Protein AF-0000000077517189 (afdb_homodimer)

Foldseek 3Di:
DDPPPCVVPCPVVPPDPPPPVPPPVPPPQVQFPDDLEPPVVQVVLLVLLVVLVVVDDDQVSSQVSSQVVCCVPVNAGKGKDKAQDDDDDDDAPPNNHAWTWGDDPNMIMIMGHHD/DDPDPPPVPDPPPVPPPDCPDDPPPDDPQVQFPDDLEPPVVQVVLLVLLVVLVVVDDDQVSSQVSSQVVCCVPVNAGKGKDKAQDDDDDDDAPPNSHAWTWGDDPNMIMIMGHHD

Structure (mmCIF, N/CA/C/O backbone):
data_AF-0000000077517189-model_v1
#
loop_
_entity.id
_entity.type
_entity.pdbx_description
1 polymer 'Dynein light chain'
#
loop_
_atom_site.group_PDB
_atom_site.id
_atom_site.type_symbol
_atom_site.label_atom_id
_atom_site.label_alt_id
_atom_site.label_comp_id
_atom_site.label_asym_id
_atom_site.label_entity_id
_atom_site.label_seq_id
_atom_site.pdbx_PDB_ins_code
_atom_site.Cartn_x
_atom_site.Cartn_y
_atom_site.Cartn_z
_atom_site.occupancy
_atom_site.B_iso_or_equiv
_atom_site.auth_seq_id
_atom_site.auth_comp_id
_atom_site.auth_asym_id
_atom_site.auth_atom_id
_atom_site.pdbx_PDB_model_num
ATOM 1 N N . MET A 1 1 ? 30.172 -72.188 26.812 1 24.2 1 MET A N 1
ATOM 2 C CA . MET A 1 1 ? 30.688 -71.812 25.484 1 24.2 1 MET A CA 1
ATOM 3 C C . MET A 1 1 ? 30.594 -70.312 25.219 1 24.2 1 MET A C 1
ATOM 5 O O . MET A 1 1 ? 29.516 -69.812 24.938 1 24.2 1 MET A O 1
ATOM 9 N N . SER A 1 2 ? 31.281 -69.562 26.047 1 24.31 2 SER A N 1
ATOM 10 C CA . SER A 1 2 ? 31.344 -68.25 26.703 1 24.31 2 SER A CA 1
ATOM 11 C C . SER A 1 2 ? 31.781 -67.188 25.734 1 24.31 2 SER A C 1
ATOM 13 O O . SER A 1 2 ? 32.812 -67.312 25.094 1 24.31 2 SER A O 1
ATOM 15 N N . GLU A 1 3 ? 30.766 -66.562 25.156 1 26.27 3 GLU A N 1
ATOM 16 C CA . GLU A 1 3 ? 30.547 -65.625 24.047 1 26.27 3 GLU A CA 1
ATOM 17 C C . GLU A 1 3 ? 31.406 -64.375 24.203 1 26.27 3 GLU A C 1
ATOM 19 O O . GLU A 1 3 ? 31.375 -63.719 25.25 1 26.27 3 GLU A O 1
ATOM 24 N N . HIS A 1 4 ? 32.719 -64.562 23.75 1 25.8 4 HIS A N 1
ATOM 25 C CA . HIS A 1 4 ? 33.812 -63.625 23.5 1 25.8 4 HIS A CA 1
ATOM 26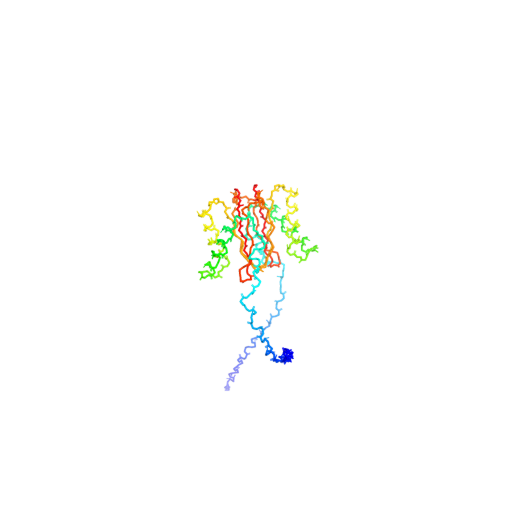 C C . HIS A 1 4 ? 33.281 -62.281 23.062 1 25.8 4 HIS A C 1
ATOM 28 O O . HIS A 1 4 ? 32.438 -62.188 22.172 1 25.8 4 HIS A O 1
ATOM 34 N N . PHE A 1 5 ? 33.188 -61.406 24.094 1 24.42 5 PHE A N 1
ATOM 35 C CA . PHE A 1 5 ? 32.719 -60.031 24.219 1 24.42 5 PHE A CA 1
ATOM 36 C C . PHE A 1 5 ? 33.5 -59.094 23.312 1 24.42 5 PHE A C 1
ATOM 38 O O . PHE A 1 5 ? 34.656 -58.781 23.594 1 24.42 5 PHE A O 1
ATOM 45 N N . ARG A 1 6 ? 33.688 -59.594 22.031 1 22.08 6 ARG A N 1
ATOM 46 C CA . ARG A 1 6 ? 34.469 -58.906 21.016 1 22.08 6 ARG A CA 1
ATOM 47 C C . ARG A 1 6 ? 34.188 -57.406 21.078 1 22.08 6 ARG A C 1
ATOM 49 O O . ARG A 1 6 ? 33.062 -56.969 20.781 1 22.08 6 ARG A O 1
ATOM 56 N N . GLN A 1 7 ? 34.688 -56.781 22.203 1 22.16 7 GLN A N 1
ATOM 57 C CA . GLN A 1 7 ? 34.469 -55.344 22.422 1 22.16 7 GLN A CA 1
ATOM 58 C C . GLN A 1 7 ? 35.062 -54.531 21.281 1 22.16 7 GLN A C 1
ATOM 60 O O . GLN A 1 7 ? 36.25 -54.219 21.281 1 22.16 7 GLN A O 1
ATOM 65 N N . GLU A 1 8 ? 35.031 -55.188 20.078 1 21.98 8 GLU A N 1
ATOM 66 C CA . GLU A 1 8 ? 35.719 -54.438 19.031 1 21.98 8 GLU A CA 1
ATOM 67 C C . GLU A 1 8 ? 35.344 -52.969 19.078 1 21.98 8 GLU A C 1
ATOM 69 O O . GLU A 1 8 ? 34.156 -52.594 19.062 1 21.98 8 GLU A O 1
ATOM 74 N N . ALA A 1 9 ? 36.219 -52.188 19.828 1 23.81 9 ALA A N 1
ATOM 75 C CA . ALA A 1 9 ? 36.312 -50.75 20.016 1 23.81 9 ALA A CA 1
ATOM 76 C C . ALA A 1 9 ? 36.219 -50.031 18.672 1 23.81 9 ALA A C 1
ATOM 78 O O . ALA A 1 9 ? 37.156 -50.125 17.844 1 23.81 9 ALA A O 1
ATOM 79 N N . CYS A 1 10 ? 35.156 -50.188 17.953 1 21.58 10 CYS A N 1
ATOM 80 C CA . CYS A 1 10 ? 34.938 -49.688 16.594 1 21.58 10 CYS A CA 1
ATOM 81 C C . CYS A 1 10 ? 35.375 -48.25 16.484 1 21.58 10 CYS A C 1
ATOM 83 O O . CYS A 1 10 ? 34.719 -47.344 17 1 21.58 10 CYS A O 1
ATOM 85 N N . LEU A 1 11 ? 36.656 -47.969 16.891 1 24.55 11 LEU A N 1
ATOM 86 C CA . LEU A 1 11 ? 37.031 -46.562 16.953 1 24.55 11 LEU A CA 1
ATOM 87 C C . LEU A 1 11 ? 36.812 -45.875 15.602 1 24.55 11 LEU A C 1
ATOM 89 O O . LEU A 1 11 ? 37.469 -44.906 15.289 1 24.55 11 LEU A O 1
ATOM 93 N N . ALA A 1 12 ? 36.219 -46.562 14.688 1 24.77 12 ALA A N 1
ATOM 94 C CA . ALA A 1 12 ? 36.344 -45.969 13.367 1 24.77 12 ALA A CA 1
ATOM 95 C C . ALA A 1 12 ? 36.094 -44.438 13.43 1 24.77 12 ALA A C 1
ATOM 97 O O . ALA A 1 12 ? 35.094 -44.031 14.023 1 24.77 12 ALA A O 1
ATOM 98 N N . PHE A 1 13 ? 37.219 -43.75 13.438 1 24.39 13 PHE A N 1
ATOM 99 C CA . PHE A 1 13 ? 37.375 -42.281 13.359 1 24.39 13 PHE A CA 1
ATOM 100 C C . PHE A 1 13 ? 36.438 -41.719 12.312 1 24.39 13 PHE A C 1
ATOM 102 O O . PHE A 1 13 ? 36.594 -41.938 11.117 1 24.39 13 PHE A O 1
ATOM 109 N N . ARG A 1 14 ? 35.125 -41.812 12.523 1 24.64 14 ARG A N 1
ATOM 110 C CA . ARG A 1 14 ? 34.125 -41.344 11.57 1 24.64 14 ARG A CA 1
ATOM 111 C C . ARG A 1 14 ? 34.5 -39.969 11.031 1 24.64 14 ARG A C 1
ATOM 113 O O . ARG A 1 14 ? 34.875 -39.062 11.797 1 24.64 14 ARG A O 1
ATOM 120 N N . ALA A 1 15 ? 35.094 -39.906 9.812 1 26.88 15 ALA A N 1
ATOM 121 C CA . ALA A 1 15 ? 35.344 -38.781 8.938 1 26.88 15 ALA A CA 1
ATOM 122 C C . ALA A 1 15 ? 34.344 -37.656 9.172 1 26.88 15 ALA A C 1
ATOM 124 O O . ALA A 1 15 ? 33.188 -37.938 9.547 1 26.88 15 ALA A O 1
ATOM 125 N N . GLU A 1 16 ? 34.844 -36.469 9.578 1 27.98 16 GLU A N 1
ATOM 126 C CA . GLU A 1 16 ? 34.312 -35.156 9.969 1 27.98 16 GLU A CA 1
ATOM 127 C C . GLU A 1 16 ? 33.281 -34.688 8.961 1 27.98 16 GLU A C 1
ATOM 129 O O . GLU A 1 16 ? 33.562 -34.594 7.766 1 27.98 16 GLU A O 1
ATOM 134 N N . PRO A 1 17 ? 31.969 -35.188 9.125 1 27.47 17 PRO A N 1
ATOM 135 C CA . PRO A 1 17 ? 31 -34.75 8.125 1 27.47 17 PRO A CA 1
ATOM 136 C C . PRO A 1 17 ? 31.156 -33.281 7.742 1 27.47 17 PRO A C 1
ATOM 138 O O . PRO A 1 17 ? 31.188 -32.406 8.617 1 27.47 17 PRO A O 1
ATOM 141 N N . SER A 1 18 ? 32.156 -32.906 6.891 1 30.39 18 SER A N 1
ATOM 142 C CA . SER A 1 18 ? 32.25 -31.688 6.121 1 30.39 18 SER A CA 1
ATOM 143 C C . SER A 1 18 ? 30.859 -31.203 5.688 1 30.39 18 SER A C 1
ATOM 145 O O . SER A 1 18 ? 30.234 -31.797 4.809 1 30.39 18 SER A O 1
ATOM 147 N N . ASN A 1 19 ? 29.938 -30.812 6.633 1 31.8 19 ASN A N 1
ATOM 148 C CA . ASN A 1 19 ? 28.5 -30.594 6.746 1 31.8 19 ASN A CA 1
ATOM 149 C C . ASN A 1 19 ? 28 -29.578 5.711 1 31.8 19 ASN A C 1
ATOM 151 O O . ASN A 1 19 ? 28.031 -28.375 5.953 1 31.8 19 ASN A O 1
ATOM 155 N N . VAL A 1 20 ? 28.359 -29.453 4.383 1 29 20 VAL A N 1
ATOM 156 C CA . VAL A 1 20 ? 27.906 -28.984 3.082 1 29 20 VAL A CA 1
ATOM 157 C C . VAL A 1 20 ? 26.406 -29.234 2.938 1 29 20 VAL A C 1
ATOM 159 O O . VAL A 1 20 ? 25.875 -29.203 1.828 1 29 20 VAL A O 1
ATOM 162 N N . THR A 1 21 ? 25.75 -30.109 3.713 1 30.7 21 THR A N 1
ATOM 163 C CA . THR A 1 21 ? 24.375 -30.562 3.842 1 30.7 21 THR A CA 1
ATOM 164 C C . THR A 1 21 ? 23.422 -29.375 3.992 1 30.7 21 THR A C 1
ATOM 166 O O . THR A 1 21 ? 22.266 -29.547 4.379 1 30.7 21 THR A O 1
ATOM 169 N N . ALA A 1 22 ? 23.781 -28.031 4.023 1 29.53 22 ALA A N 1
ATOM 170 C CA . ALA A 1 22 ? 23.547 -26.609 4.281 1 29.53 22 ALA A CA 1
ATOM 171 C C . ALA A 1 22 ? 22.609 -26.016 3.238 1 29.53 22 ALA A C 1
ATOM 173 O O . ALA A 1 22 ? 21.781 -25.156 3.559 1 29.53 22 ALA A O 1
ATOM 174 N N . TYR A 1 23 ? 22.859 -25.938 1.995 1 30.72 23 TYR A N 1
ATOM 175 C CA . TYR A 1 23 ? 22.156 -25.203 0.944 1 30.72 23 TYR A CA 1
ATOM 176 C C . TYR A 1 23 ? 20.766 -25.797 0.709 1 30.72 23 TYR A C 1
ATOM 178 O O . TYR A 1 23 ? 19.922 -25.172 0.064 1 30.72 23 TYR A O 1
ATOM 186 N N . LYS A 1 24 ? 20.453 -27.094 0.727 1 33.22 24 LYS A N 1
ATOM 187 C CA . LYS A 1 24 ? 19.219 -27.812 0.425 1 33.22 24 LYS A CA 1
ATOM 188 C C . LYS A 1 24 ? 18.172 -27.594 1.521 1 33.22 24 LYS A C 1
ATOM 190 O O . LYS A 1 24 ? 16.969 -27.719 1.277 1 33.22 24 LYS A O 1
ATOM 195 N N . GLY A 1 25 ? 18.375 -28.125 2.82 1 35.19 25 GLY A N 1
ATOM 196 C CA . GLY A 1 25 ? 17.547 -28.047 4.02 1 35.19 25 GLY A CA 1
ATOM 197 C C . GLY A 1 25 ? 17.141 -26.625 4.367 1 35.19 25 GLY A C 1
ATOM 198 O O . GLY A 1 25 ? 16.828 -26.328 5.523 1 35.19 25 GLY A O 1
ATOM 199 N N . LEU A 1 26 ? 17.672 -25.609 3.967 1 36.03 26 LEU A N 1
ATOM 200 C CA . LEU A 1 26 ? 17.406 -24.172 3.98 1 36.03 26 LEU A CA 1
ATOM 201 C C . LEU A 1 26 ? 15.977 -23.875 4.398 1 36.03 26 LEU A C 1
ATOM 203 O O . LEU A 1 26 ? 15.062 -24.625 4.059 1 36.03 26 LEU A O 1
ATOM 207 N N . LYS A 1 27 ? 15.82 -23.078 5.535 1 37.91 27 LYS A N 1
ATOM 208 C CA . LYS A 1 27 ? 14.711 -22.547 6.316 1 37.91 27 LYS A CA 1
ATOM 209 C C . LYS A 1 27 ? 13.469 -22.359 5.457 1 37.91 27 LYS A C 1
ATOM 211 O O . LYS A 1 27 ? 13.539 -21.844 4.344 1 37.91 27 LYS A O 1
ATOM 216 N N . GLU A 1 28 ? 12.734 -23.344 5.246 1 41.12 28 GLU A N 1
ATOM 217 C CA . GLU A 1 28 ? 11.359 -23.047 4.852 1 41.12 28 GLU A CA 1
ATOM 218 C C . GLU A 1 28 ? 11 -21.609 5.184 1 41.12 28 GLU A C 1
ATOM 220 O O . GLU A 1 28 ? 10.695 -21.281 6.332 1 41.12 28 GLU A O 1
ATOM 225 N N . GLN A 1 29 ? 11.938 -20.641 5.125 1 47.69 29 GLN A N 1
ATOM 226 C CA . GLN A 1 29 ? 11.664 -19.219 5.242 1 47.69 29 GLN A CA 1
ATOM 227 C C . GLN A 1 29 ? 10.172 -18.922 5.07 1 47.69 29 GLN A C 1
ATOM 229 O O . GLN A 1 29 ? 9.531 -19.469 4.168 1 47.69 29 GLN A O 1
ATOM 234 N N . LYS A 1 30 ? 9.57 -19.047 6.148 1 61.84 30 LYS A N 1
ATOM 235 C CA . LYS A 1 30 ? 8.141 -18.75 6.145 1 61.84 30 LYS A CA 1
ATOM 236 C C . LYS A 1 30 ? 7.781 -17.812 5 1 61.84 30 LYS A C 1
ATOM 238 O O . LYS A 1 30 ? 8.266 -16.672 4.938 1 61.84 30 LYS A O 1
ATOM 243 N N . ARG A 1 31 ? 7.578 -18.578 3.883 1 79 31 ARG A N 1
ATOM 244 C CA . ARG A 1 31 ? 7.281 -17.891 2.627 1 79 31 ARG A CA 1
ATOM 245 C C . ARG A 1 31 ? 6.453 -16.641 2.865 1 79 31 ARG A C 1
ATOM 247 O O . ARG A 1 31 ? 6.617 -15.641 2.168 1 79 31 ARG A O 1
ATOM 254 N N . PHE A 1 32 ? 5.766 -16.875 4.016 1 94 32 PHE A N 1
ATOM 255 C CA . PHE A 1 32 ? 4.824 -15.781 4.23 1 94 32 PHE A CA 1
ATOM 256 C C . PHE A 1 32 ? 5.16 -15.016 5.508 1 94 32 PHE A C 1
ATOM 258 O O . PHE A 1 32 ? 5.414 -15.625 6.551 1 94 32 PHE A O 1
ATOM 265 N N . LYS A 1 33 ? 5.277 -13.773 5.352 1 93.88 33 LYS A N 1
ATOM 266 C CA . LYS A 1 33 ? 5.234 -12.922 6.539 1 93.88 33 LYS A CA 1
ATOM 267 C C . LYS A 1 33 ? 3.846 -12.945 7.176 1 93.88 33 LYS A C 1
ATOM 269 O O . LYS A 1 33 ? 3.719 -13.07 8.398 1 93.88 33 LYS A O 1
ATOM 274 N N . LYS A 1 34 ? 2.812 -12.727 6.406 1 91.25 34 LYS A N 1
ATOM 275 C CA . LYS A 1 34 ? 1.396 -12.82 6.746 1 91.25 34 LYS A CA 1
ATOM 276 C C . LYS A 1 34 ? 0.599 -13.461 5.617 1 91.25 34 LYS A C 1
ATOM 278 O O . LYS A 1 34 ? 0.833 -13.172 4.441 1 91.25 34 LYS A O 1
ATOM 283 N N . ASN A 1 35 ? -0.273 -14.438 5.984 1 92 35 ASN A N 1
ATOM 284 C CA . ASN A 1 35 ? -1.149 -15.055 4.996 1 92 35 ASN A CA 1
ATOM 285 C C . ASN A 1 35 ? -2.549 -15.297 5.559 1 92 35 ASN A C 1
ATOM 287 O O . ASN A 1 35 ? -2.746 -16.188 6.387 1 92 35 ASN A O 1
ATOM 291 N N . HIS A 1 36 ? -3.463 -14.477 5.129 1 89.69 36 HIS A N 1
ATOM 292 C CA . HIS A 1 36 ? -4.867 -14.609 5.504 1 89.69 36 HIS A CA 1
ATOM 293 C C . HIS A 1 36 ? -5.703 -15.125 4.34 1 89.69 36 HIS A C 1
ATOM 295 O O . HIS A 1 36 ? -6.934 -15.031 4.363 1 89.69 36 HIS A O 1
ATOM 301 N N . LEU A 1 37 ? -5.062 -15.656 3.279 1 87.94 37 LEU A N 1
ATOM 302 C CA . LEU A 1 37 ? -5.699 -16.312 2.146 1 87.94 37 LEU A CA 1
ATOM 303 C C . LEU A 1 37 ? -5.684 -17.828 2.324 1 87.94 37 LEU A C 1
ATOM 305 O O . LEU A 1 37 ? -4.836 -18.359 3.041 1 87.94 37 LEU A O 1
ATOM 309 N N . PRO A 1 38 ? -6.691 -18.484 1.688 1 88.44 38 PRO A N 1
ATOM 310 C CA . PRO A 1 38 ? -6.547 -19.938 1.661 1 88.44 38 PRO A CA 1
ATOM 311 C C . PRO A 1 38 ? -5.18 -20.391 1.151 1 88.44 38 PRO A C 1
ATOM 313 O O . PRO A 1 38 ? -4.617 -19.766 0.25 1 88.44 38 PRO A O 1
ATOM 316 N N . GLY A 1 39 ? -4.656 -21.406 1.792 1 84.5 39 GLY A N 1
ATOM 317 C CA . GLY A 1 39 ? -3.293 -21.844 1.549 1 84.5 39 GLY A CA 1
ATOM 318 C C . GLY A 1 39 ? -2.965 -21.984 0.075 1 84.5 39 GLY A C 1
ATOM 319 O O . GLY A 1 39 ? -1.87 -21.625 -0.361 1 84.5 39 GLY A O 1
ATOM 320 N N . GLU A 1 40 ? -3.908 -22.469 -0.625 1 92.81 40 GLU A N 1
ATOM 321 C CA . GLU A 1 40 ? -3.658 -22.672 -2.049 1 92.81 40 GLU A CA 1
ATOM 322 C C . GLU A 1 40 ? -3.484 -21.328 -2.775 1 92.81 40 GLU A C 1
ATOM 324 O O . GLU A 1 40 ? -2.688 -21.234 -3.711 1 92.81 40 GLU A O 1
ATOM 329 N N . ILE A 1 41 ? -4.219 -20.391 -2.311 1 92.5 41 ILE A N 1
ATOM 330 C CA . ILE A 1 41 ? -4.172 -19.078 -2.963 1 92.5 41 ILE A CA 1
ATOM 331 C C . ILE A 1 41 ? -2.859 -18.375 -2.617 1 92.5 41 ILE A C 1
ATOM 333 O O . ILE A 1 41 ? -2.225 -17.766 -3.484 1 92.5 41 ILE A O 1
ATOM 337 N N . GLY A 1 42 ? -2.42 -18.422 -1.421 1 94.06 42 GLY A N 1
ATOM 338 C CA . GLY A 1 42 ? -1.126 -17.891 -1.022 1 94.06 42 GLY A CA 1
ATOM 339 C C . GLY A 1 42 ? 0.032 -18.516 -1.785 1 94.06 42 GLY A C 1
ATOM 340 O O . GLY A 1 42 ? 0.95 -17.812 -2.207 1 94.06 42 GLY A O 1
ATOM 341 N N . LEU A 1 43 ? -0.121 -19.812 -1.963 1 94.5 43 LEU A N 1
ATOM 342 C CA . LEU A 1 43 ? 0.93 -20.516 -2.695 1 94.5 43 LEU A CA 1
ATOM 343 C C . LEU A 1 43 ? 0.937 -20.109 -4.164 1 94.5 43 LEU A C 1
ATOM 345 O O . LEU A 1 43 ? 2.002 -19.969 -4.77 1 94.5 43 LEU A O 1
ATOM 349 N N . TYR A 1 44 ? -0.239 -19.938 -4.625 1 95.88 44 TYR A N 1
ATOM 3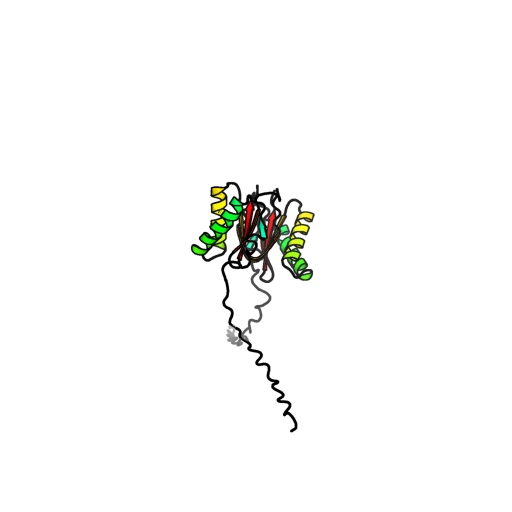50 C CA . TYR A 1 44 ? -0.345 -19.453 -5.996 1 95.88 44 TYR A CA 1
ATOM 351 C C . TYR A 1 44 ? 0.311 -18.078 -6.137 1 95.88 44 TYR A C 1
ATOM 353 O O . TYR A 1 44 ? 1.005 -17.812 -7.121 1 95.88 44 TYR A O 1
ATOM 361 N N . ALA A 1 45 ? 0.11 -17.203 -5.195 1 97.38 45 ALA A N 1
ATOM 362 C CA . ALA A 1 45 ? 0.717 -15.867 -5.211 1 97.38 45 ALA A CA 1
ATOM 363 C C . ALA A 1 45 ? 2.236 -15.961 -5.305 1 97.38 45 ALA A C 1
ATOM 365 O O . ALA A 1 45 ? 2.861 -15.242 -6.086 1 97.38 45 ALA A O 1
ATOM 366 N N . VAL A 1 46 ? 2.814 -16.828 -4.602 1 97.19 46 VAL A N 1
ATOM 367 C CA . VAL A 1 46 ? 4.262 -17 -4.57 1 97.19 46 VAL A CA 1
ATOM 368 C C . VAL A 1 46 ? 4.75 -17.516 -5.918 1 97.19 46 VAL A C 1
ATOM 370 O O . VAL A 1 46 ? 5.738 -17.031 -6.465 1 97.19 46 VAL A O 1
ATOM 373 N N . GLU A 1 47 ? 4.055 -18.484 -6.352 1 97.19 47 GLU A N 1
ATOM 374 C CA . GLU A 1 47 ? 4.422 -19.047 -7.645 1 97.19 47 GLU A CA 1
ATOM 375 C C . GLU A 1 47 ? 4.34 -18 -8.75 1 97.19 47 GLU A C 1
ATOM 377 O O . GLU A 1 47 ? 5.242 -17.891 -9.586 1 97.19 47 GLU A O 1
ATOM 382 N N . LEU A 1 48 ? 3.244 -17.281 -8.773 1 98.19 48 LEU A N 1
ATOM 383 C CA . LEU A 1 48 ? 3.043 -16.219 -9.75 1 98.19 48 LEU A CA 1
ATOM 384 C C . LEU A 1 48 ? 4.152 -15.188 -9.664 1 98.19 48 LEU A C 1
ATOM 386 O O . LEU A 1 48 ? 4.562 -14.617 -10.68 1 98.19 48 LEU A O 1
ATOM 390 N N . THR A 1 49 ? 4.574 -14.898 -8.531 1 98.44 49 THR A N 1
ATOM 391 C CA . THR A 1 49 ? 5.66 -13.945 -8.32 1 98.44 49 THR A CA 1
ATOM 392 C C . THR A 1 49 ? 6.934 -14.414 -9.016 1 98.44 49 THR A C 1
ATOM 394 O O . THR A 1 49 ? 7.629 -13.625 -9.648 1 98.44 49 THR A O 1
ATOM 397 N N . GLY A 1 50 ? 7.242 -15.703 -8.875 1 98 50 GLY A N 1
ATOM 398 C CA . GLY A 1 50 ? 8.383 -16.25 -9.594 1 98 50 GLY A CA 1
ATOM 399 C C . GLY A 1 50 ? 8.32 -16.016 -11.086 1 98 50 GLY A C 1
ATOM 400 O O . GLY A 1 50 ? 9.312 -15.617 -11.703 1 98 50 GLY A O 1
ATOM 401 N N . LYS A 1 51 ? 7.137 -16.219 -11.625 1 98.38 51 LYS A N 1
ATOM 402 C CA . LYS A 1 51 ? 6.922 -15.961 -13.047 1 98.38 51 LYS A CA 1
ATOM 403 C C . LYS A 1 51 ? 7.102 -14.484 -13.375 1 98.38 51 LYS A C 1
ATOM 405 O O . LYS A 1 51 ? 7.742 -14.141 -14.375 1 98.38 51 LYS A O 1
ATOM 410 N N . ALA A 1 52 ? 6.527 -13.633 -12.578 1 98.69 52 ALA A N 1
ATOM 411 C CA . ALA A 1 52 ? 6.617 -12.188 -12.789 1 98.69 52 ALA A CA 1
ATOM 412 C C . ALA A 1 52 ? 8.07 -11.734 -12.844 1 98.69 52 ALA A C 1
ATOM 414 O O . ALA A 1 52 ? 8.453 -10.938 -13.703 1 98.69 52 ALA A O 1
ATOM 415 N N . PHE A 1 53 ? 8.906 -12.289 -11.977 1 97.94 53 PHE A N 1
ATOM 416 C CA . PHE A 1 53 ? 10.297 -11.859 -11.891 1 97.94 53 PHE A CA 1
ATOM 417 C C . PHE A 1 53 ? 11.102 -12.398 -13.078 1 97.94 53 PHE A C 1
ATOM 419 O O . PHE A 1 53 ? 12.18 -11.883 -13.383 1 97.94 53 PHE A O 1
ATOM 426 N N . GLN A 1 54 ? 10.602 -13.438 -13.656 1 98.25 54 GLN A N 1
ATOM 427 C CA . GLN A 1 54 ? 11.234 -13.945 -14.875 1 98.25 54 GLN A CA 1
ATOM 428 C C . GLN A 1 54 ? 10.875 -13.078 -16.078 1 98.25 54 GLN A C 1
ATOM 430 O O . GLN A 1 54 ? 11.672 -12.93 -17 1 98.25 54 GLN A O 1
ATOM 435 N N . LEU A 1 55 ? 9.75 -12.422 -16.016 1 98.38 55 LEU A N 1
ATOM 436 C CA . LEU A 1 55 ? 9.203 -11.734 -17.172 1 98.38 55 LEU A CA 1
ATOM 437 C C . LEU A 1 55 ? 9.516 -10.242 -17.109 1 98.38 55 LEU A C 1
ATOM 439 O O . LEU A 1 55 ? 9.625 -9.578 -18.141 1 98.38 55 LEU A O 1
ATOM 443 N N . PHE A 1 56 ? 9.609 -9.672 -15.891 1 98.25 56 PHE A N 1
ATOM 444 C CA . PHE A 1 56 ? 9.68 -8.219 -15.734 1 98.25 56 PHE A CA 1
ATOM 445 C C . PHE A 1 56 ? 10.883 -7.82 -14.891 1 98.25 56 PHE A C 1
ATOM 447 O O . PHE A 1 56 ? 11.422 -8.641 -14.148 1 98.25 56 PHE A O 1
ATOM 454 N N . ARG A 1 57 ? 11.188 -6.5 -14.984 1 97.31 57 ARG A N 1
ATOM 455 C CA . ARG A 1 57 ? 12.406 -6.059 -14.32 1 97.31 57 ARG A CA 1
ATOM 456 C C . ARG A 1 57 ? 12.109 -4.973 -13.297 1 97.31 57 ARG A C 1
ATOM 458 O O . ARG A 1 57 ? 12.93 -4.703 -12.414 1 97.31 57 ARG A O 1
ATOM 465 N N . THR A 1 58 ? 10.977 -4.297 -13.469 1 97.94 58 THR A N 1
ATOM 466 C CA . THR A 1 58 ? 10.68 -3.209 -12.539 1 97.94 58 THR A CA 1
ATOM 467 C C . THR A 1 58 ? 9.602 -3.627 -11.547 1 97.94 58 THR A C 1
ATOM 469 O O . THR A 1 58 ? 8.758 -4.477 -11.852 1 97.94 58 THR A O 1
ATOM 472 N N . TYR A 1 59 ? 9.672 -2.992 -10.406 1 97.94 59 TYR A N 1
ATOM 473 C CA . TYR A 1 59 ? 8.641 -3.236 -9.406 1 97.94 59 TYR A CA 1
ATOM 474 C C . TYR A 1 59 ? 7.262 -2.883 -9.945 1 97.94 59 TYR A C 1
ATOM 476 O O . TYR A 1 59 ? 6.273 -3.547 -9.625 1 97.94 59 TYR A O 1
ATOM 484 N N . TYR A 1 60 ? 7.238 -1.902 -10.766 1 97.81 60 TYR A N 1
ATOM 485 C CA . TYR A 1 60 ? 5.961 -1.482 -11.328 1 97.81 60 TYR A CA 1
ATOM 486 C C . TYR A 1 60 ? 5.344 -2.592 -12.172 1 97.81 60 TYR A C 1
ATOM 488 O O . TYR A 1 60 ? 4.191 -2.973 -11.969 1 97.81 60 TYR A O 1
ATOM 496 N N . GLU A 1 61 ? 6.078 -3.125 -13.07 1 98.38 61 GLU A N 1
ATOM 497 C CA . GLU A 1 61 ? 5.57 -4.16 -13.961 1 98.38 61 GLU A CA 1
ATOM 498 C C . GLU A 1 61 ? 5.199 -5.426 -13.195 1 98.38 61 GLU A C 1
ATOM 500 O O . GLU A 1 61 ? 4.195 -6.07 -13.5 1 98.38 61 GLU A O 1
ATOM 505 N N . ILE A 1 62 ? 5.961 -5.688 -12.219 1 98.69 62 ILE A N 1
ATOM 506 C CA . ILE A 1 62 ? 5.707 -6.867 -11.391 1 98.69 62 ILE A CA 1
ATOM 507 C C . ILE A 1 62 ? 4.402 -6.68 -10.617 1 98.69 62 ILE A C 1
ATOM 509 O O . ILE A 1 62 ? 3.537 -7.555 -10.625 1 98.69 62 ILE A O 1
ATOM 513 N N . ALA A 1 63 ? 4.281 -5.574 -10.031 1 98.62 63 ALA A N 1
ATOM 514 C CA . ALA A 1 63 ? 3.072 -5.285 -9.266 1 98.62 63 ALA A CA 1
ATOM 515 C C . ALA A 1 63 ? 1.838 -5.312 -10.164 1 98.62 63 ALA A C 1
ATOM 517 O O . ALA A 1 63 ? 0.798 -5.855 -9.789 1 98.62 63 ALA A O 1
ATOM 518 N N . GLN A 1 64 ? 1.996 -4.742 -11.32 1 98 64 GLN A N 1
ATOM 519 C CA . GLN A 1 64 ? 0.881 -4.691 -12.258 1 98 64 GLN A CA 1
ATOM 520 C C . GLN A 1 64 ? 0.463 -6.09 -12.695 1 98 64 GLN A C 1
ATOM 522 O O . GLN A 1 64 ? -0.729 -6.398 -12.758 1 98 64 GLN A O 1
ATOM 527 N N . PHE A 1 65 ? 1.39 -6.891 -12.969 1 98.56 65 PHE A N 1
ATOM 528 C CA . PHE A 1 65 ? 1.126 -8.258 -13.406 1 98.56 65 PHE A CA 1
ATOM 529 C C . PHE A 1 65 ? 0.398 -9.039 -12.32 1 98.56 65 PHE A C 1
ATOM 531 O O . PHE A 1 65 ? -0.619 -9.688 -12.594 1 98.56 65 PHE A O 1
ATOM 538 N N . LEU A 1 66 ? 0.923 -8.969 -11.109 1 98.56 66 LEU A N 1
ATOM 539 C CA . LEU A 1 66 ? 0.341 -9.695 -9.984 1 98.56 66 LEU A CA 1
ATOM 540 C C . LEU A 1 66 ? -1.079 -9.219 -9.703 1 98.56 66 LEU A C 1
ATOM 542 O O . LEU A 1 66 ? -1.993 -10.031 -9.547 1 98.56 66 LEU A O 1
ATOM 546 N N . LYS A 1 67 ? -1.197 -7.949 -9.648 1 97.25 67 LYS A N 1
ATOM 547 C CA . LYS A 1 67 ? -2.506 -7.359 -9.383 1 97.25 67 LYS A CA 1
ATOM 548 C C . LYS A 1 67 ? -3.527 -7.793 -10.43 1 97.25 67 LYS A C 1
ATOM 550 O O . LYS A 1 67 ? -4.625 -8.234 -10.094 1 97.25 67 LYS A O 1
ATOM 555 N N . ASN A 1 68 ? -3.195 -7.719 -11.695 1 97.25 68 ASN A N 1
ATOM 556 C CA . ASN A 1 68 ? -4.102 -8.031 -12.797 1 97.25 68 ASN A CA 1
ATOM 557 C C . ASN A 1 68 ? -4.465 -9.516 -12.812 1 97.25 68 ASN A C 1
ATOM 559 O O . ASN A 1 68 ? -5.609 -9.875 -13.094 1 97.25 68 ASN A O 1
ATOM 563 N N . GLU A 1 69 ? -3.514 -10.312 -12.562 1 98.25 69 GLU A N 1
ATOM 564 C CA . GLU A 1 69 ? -3.773 -11.75 -12.539 1 98.25 69 GLU A CA 1
ATOM 565 C C . GLU A 1 69 ? -4.738 -12.109 -11.414 1 98.25 69 GLU A C 1
ATOM 567 O O . GLU A 1 69 ? -5.629 -12.945 -11.602 1 98.25 69 GLU A O 1
ATOM 572 N N . PHE A 1 70 ? -4.574 -11.484 -10.281 1 96.88 70 PHE A N 1
ATOM 573 C CA . PHE A 1 70 ? -5.465 -11.766 -9.156 1 96.88 70 PHE A CA 1
ATOM 574 C C . PHE A 1 70 ? -6.859 -11.211 -9.43 1 96.88 70 PHE A C 1
ATOM 576 O O . PHE A 1 70 ? -7.859 -11.844 -9.086 1 96.88 70 PHE A O 1
ATOM 583 N N . ASP A 1 71 ? -6.898 -10.047 -10.031 1 94.69 71 ASP A N 1
ATOM 584 C CA . ASP A 1 71 ? -8.195 -9.516 -10.453 1 94.69 71 ASP A CA 1
ATOM 585 C C . ASP A 1 71 ? -8.914 -10.492 -11.383 1 94.69 71 ASP A C 1
ATOM 587 O O . ASP A 1 71 ? -10.117 -10.727 -11.227 1 94.69 71 ASP A O 1
ATOM 591 N N . ARG A 1 72 ? -8.188 -10.961 -12.258 1 97.31 72 ARG A N 1
ATOM 592 C CA . ARG A 1 72 ? -8.758 -11.836 -13.281 1 97.31 72 ARG A CA 1
ATOM 593 C C . ARG A 1 72 ? -9.18 -13.172 -12.68 1 97.31 72 ARG A C 1
ATOM 595 O O . ARG A 1 72 ? -10.289 -13.648 -12.938 1 97.31 72 ARG A O 1
ATOM 602 N N . LYS A 1 73 ? -8.414 -13.727 -11.859 1 96.5 73 LYS A N 1
ATOM 603 C CA . LYS A 1 73 ? -8.609 -15.094 -11.391 1 96.5 73 LYS A CA 1
ATOM 604 C C . LYS A 1 73 ? -9.609 -15.141 -10.234 1 96.5 73 LYS A C 1
ATOM 606 O O . LYS A 1 73 ? -10.406 -16.078 -10.133 1 96.5 73 LYS A O 1
ATOM 611 N N . TYR A 1 74 ? -9.547 -14.188 -9.359 1 93.06 74 TYR A N 1
ATOM 612 C CA . TYR A 1 74 ? -10.336 -14.289 -8.141 1 93.06 74 TYR A CA 1
ATOM 613 C C . TYR A 1 74 ? -11.406 -13.203 -8.094 1 93.06 74 TYR A C 1
ATOM 615 O O . TYR A 1 74 ? -12.258 -13.211 -7.199 1 93.06 74 TYR A O 1
ATOM 623 N N . GLY A 1 75 ? -11.375 -12.289 -9.016 1 90.06 75 GLY A N 1
ATOM 624 C CA . GLY A 1 75 ? -12.352 -11.211 -9.039 1 90.06 75 GLY A CA 1
ATOM 625 C C . GLY A 1 75 ? -12.133 -10.18 -7.949 1 90.06 75 GLY A C 1
ATOM 626 O O . GLY A 1 75 ? -11.25 -10.336 -7.105 1 90.06 75 GLY A O 1
ATOM 627 N N . GLY A 1 76 ? -12.93 -9.039 -8.047 1 83.81 76 GLY A N 1
ATOM 628 C CA . GLY A 1 76 ? -12.828 -7.965 -7.074 1 83.81 76 GLY A CA 1
ATOM 629 C C . GLY A 1 76 ? -11.727 -6.977 -7.387 1 83.81 76 GLY A C 1
ATOM 630 O O . GLY A 1 76 ? -11.242 -6.91 -8.516 1 83.81 76 GLY A O 1
ATOM 631 N N . LYS A 1 77 ? -11.406 -6.219 -6.297 1 87.81 77 LYS A N 1
ATOM 632 C CA . LYS A 1 77 ? -10.391 -5.188 -6.473 1 87.81 77 LYS A CA 1
ATOM 633 C C . LYS A 1 77 ? -9.133 -5.508 -5.664 1 87.81 77 LYS A C 1
ATOM 635 O O . LYS A 1 77 ? -9.086 -5.262 -4.457 1 87.81 77 LYS A O 1
ATOM 640 N N . TRP A 1 78 ? -8.227 -6.094 -6.348 1 92.12 78 TRP A N 1
ATOM 641 C CA . TRP A 1 78 ? -6.969 -6.414 -5.688 1 92.12 78 TRP A CA 1
ATOM 642 C C . TRP A 1 78 ? -5.984 -5.254 -5.797 1 92.12 78 TRP A C 1
ATOM 644 O O . TRP A 1 78 ? -6.051 -4.461 -6.738 1 92.12 78 TRP A O 1
ATOM 654 N N . HIS A 1 79 ? -5.117 -5.125 -4.855 1 93.62 79 HIS A N 1
ATOM 655 C CA . HIS A 1 79 ? -4.016 -4.172 -4.781 1 93.62 79 HIS A CA 1
ATOM 656 C C . HIS A 1 79 ? -2.686 -4.887 -4.559 1 93.62 79 HIS A C 1
ATOM 658 O O . HIS A 1 79 ? -2.648 -5.969 -3.969 1 93.62 79 HIS A O 1
ATOM 664 N N . CYS A 1 80 ? -1.649 -4.312 -5.055 1 96.94 80 CYS A N 1
ATOM 665 C CA . CYS A 1 80 ? -0.347 -4.953 -4.895 1 96.94 80 CYS A CA 1
ATOM 666 C C . CYS A 1 80 ? 0.726 -3.924 -4.555 1 96.94 80 CYS A C 1
ATOM 668 O O . CYS A 1 80 ? 0.782 -2.854 -5.164 1 96.94 80 CYS A O 1
ATOM 670 N N . ILE A 1 81 ? 1.539 -4.184 -3.578 1 97.81 81 ILE A N 1
ATOM 671 C CA . ILE A 1 81 ? 2.715 -3.398 -3.213 1 97.81 81 ILE A CA 1
ATOM 672 C C . ILE A 1 81 ? 3.967 -4.266 -3.324 1 97.81 81 ILE A C 1
ATOM 674 O O . ILE A 1 81 ? 3.994 -5.395 -2.828 1 97.81 81 ILE A O 1
ATOM 678 N N . VAL A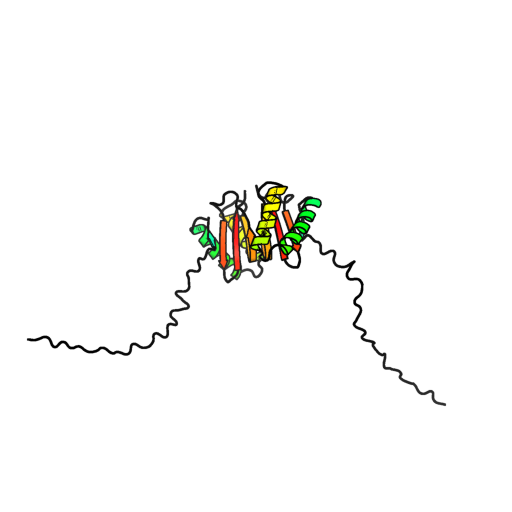 1 82 ? 4.949 -3.77 -4.035 1 98.62 82 VAL A N 1
ATOM 679 C CA . VAL A 1 82 ? 6.215 -4.477 -4.223 1 98.62 82 VAL A CA 1
ATOM 680 C C . VAL A 1 82 ? 7.379 -3.555 -3.865 1 98.62 82 VAL A C 1
ATOM 682 O O . VAL A 1 82 ? 7.426 -2.404 -4.309 1 98.62 82 VAL A O 1
ATOM 685 N N . GLY A 1 83 ? 8.266 -4.062 -3.049 1 98.19 83 GLY A N 1
ATOM 686 C CA . GLY A 1 83 ? 9.43 -3.248 -2.75 1 98.19 83 GLY A CA 1
ATOM 687 C C . GLY A 1 83 ? 10.367 -3.889 -1.744 1 98.19 83 GLY A C 1
ATOM 688 O O . GLY A 1 83 ? 10.039 -4.93 -1.163 1 98.19 83 GLY A O 1
ATOM 689 N N . ASP A 1 84 ? 11.523 -3.32 -1.538 1 96.06 84 ASP A N 1
ATOM 690 C CA . ASP A 1 84 ? 12.492 -3.924 -0.623 1 96.06 84 ASP A CA 1
ATOM 691 C C . ASP A 1 84 ? 12.773 -3 0.561 1 96.06 84 ASP A C 1
ATOM 693 O O . ASP A 1 84 ? 13.445 -3.396 1.515 1 96.06 84 ASP A O 1
ATOM 697 N N . ARG A 1 85 ? 12.164 -1.716 0.618 1 96.44 85 ARG A N 1
ATOM 698 C CA . ARG A 1 85 ? 12.328 -0.8 1.741 1 96.44 85 ARG A CA 1
ATOM 699 C C . ARG A 1 85 ? 11.094 0.066 1.932 1 96.44 85 ARG A C 1
ATOM 701 O O . ARG A 1 85 ? 11.023 1.188 1.426 1 96.44 85 ARG A O 1
ATOM 708 N N . PHE A 1 86 ? 10.172 -0.508 2.652 1 98 86 PHE A N 1
ATOM 709 C CA . PHE A 1 86 ? 8.938 0.215 2.939 1 98 86 PHE A CA 1
ATOM 710 C C . PHE A 1 86 ? 8.219 -0.397 4.137 1 98 86 PHE A C 1
ATOM 712 O O . PHE A 1 86 ? 8.531 -1.517 4.547 1 98 86 PHE A O 1
ATOM 719 N N . GLU A 1 87 ? 7.359 0.337 4.656 1 97.69 87 GLU A N 1
ATOM 720 C CA . GLU A 1 87 ? 6.355 -0.121 5.613 1 97.69 87 GLU A CA 1
ATOM 721 C C . GLU A 1 87 ? 4.941 0.152 5.109 1 97.69 87 GLU A C 1
ATOM 723 O O . GLU A 1 87 ? 4.645 1.258 4.652 1 97.69 87 GLU A O 1
ATOM 728 N N . SER A 1 88 ? 4.125 -0.856 5.145 1 96.56 88 SER A N 1
ATOM 729 C CA . SER A 1 88 ? 2.734 -0.732 4.723 1 96.56 88 SER A CA 1
ATOM 730 C C . SER A 1 88 ? 1.781 -1.031 5.875 1 96.56 88 SER A C 1
ATOM 732 O O . SER A 1 88 ? 1.781 -2.139 6.418 1 96.56 88 SER A O 1
ATOM 734 N N . LEU A 1 89 ? 1.084 -0.032 6.324 1 94.5 89 LEU A N 1
ATOM 735 C CA . LEU A 1 89 ? 0.009 -0.239 7.289 1 94.5 89 LEU A CA 1
ATOM 736 C C . LEU A 1 89 ? -1.355 -0.108 6.617 1 94.5 89 LEU A C 1
ATOM 738 O O . LEU A 1 89 ? -1.984 0.95 6.684 1 94.5 89 LEU A O 1
ATOM 742 N N . VAL A 1 90 ? -1.658 -1.171 5.883 1 90.06 90 VAL A N 1
ATOM 743 C CA . VAL A 1 90 ? -2.949 -1.294 5.215 1 90.06 90 VAL A CA 1
ATOM 744 C C . VAL A 1 90 ? -3.875 -2.184 6.043 1 90.06 90 VAL A C 1
ATOM 746 O O . VAL A 1 90 ? -3.486 -3.275 6.461 1 90.06 90 VAL A O 1
ATOM 749 N N . ASP A 1 91 ? -5.051 -1.657 6.438 1 78.25 91 ASP A N 1
ATOM 750 C CA . ASP A 1 91 ? -6.031 -2.445 7.18 1 78.25 91 ASP A CA 1
ATOM 751 C C . ASP A 1 91 ? -7.109 -2.998 6.25 1 78.25 91 ASP A C 1
ATOM 753 O O . ASP A 1 91 ? -8 -2.264 5.82 1 78.25 91 ASP A O 1
ATOM 757 N N . PRO A 1 92 ? -6.941 -4.238 5.969 1 64.44 92 PRO A N 1
ATOM 758 C CA . PRO A 1 92 ? -7.984 -4.801 5.109 1 64.44 92 PRO A CA 1
ATOM 759 C C . PRO A 1 92 ? -9.344 -4.871 5.805 1 64.44 92 PRO A C 1
ATOM 761 O O . PRO A 1 92 ? -9.414 -5.039 7.023 1 64.44 92 PRO A O 1
ATOM 764 N N . THR A 1 93 ? -10.438 -4.289 5.273 1 58.59 93 THR A N 1
ATOM 765 C CA . THR A 1 93 ? -11.781 -4.219 5.832 1 58.59 93 THR A CA 1
ATOM 766 C C . THR A 1 93 ? -12.164 -5.539 6.492 1 58.59 93 THR A C 1
ATOM 768 O O . THR A 1 93 ? -12.773 -5.547 7.566 1 58.59 93 THR A O 1
ATOM 771 N N . TYR A 1 94 ? -11.992 -6.609 5.91 1 54.44 94 TYR A N 1
ATOM 772 C CA . TYR A 1 94 ? -12.273 -7.914 6.496 1 54.44 94 TYR A CA 1
ATOM 773 C C . TYR A 1 94 ? -10.984 -8.695 6.742 1 54.44 94 TYR A C 1
ATOM 775 O O . TYR A 1 94 ? -10.594 -9.531 5.922 1 54.44 94 TYR A O 1
ATOM 783 N N . PRO A 1 95 ? -10.031 -8.227 7.82 1 54.12 95 PRO A N 1
ATOM 784 C CA . PRO A 1 95 ? -8.664 -8.633 8.156 1 54.12 95 PRO A CA 1
ATOM 785 C C . PRO A 1 95 ? -8.445 -10.133 8.016 1 54.12 95 PRO A C 1
ATOM 787 O O . PRO A 1 95 ? -7.324 -10.578 7.75 1 54.12 95 PRO A O 1
ATOM 790 N N . SER A 1 96 ? -9.484 -10.797 8.391 1 51.66 96 SER A N 1
ATOM 791 C CA . SER A 1 96 ? -9.422 -12.25 8.344 1 51.66 96 SER A CA 1
ATOM 792 C C . SER A 1 96 ? -9.391 -12.758 6.91 1 51.66 96 SER A C 1
ATOM 794 O O . SER A 1 96 ? -9.156 -13.945 6.672 1 51.66 96 SER A O 1
ATOM 796 N N . GLU A 1 97 ? -9.383 -11.742 6.051 1 64.62 97 GLU A N 1
ATOM 797 C CA . GLU A 1 97 ? -9.609 -12.492 4.82 1 64.62 97 GLU A CA 1
ATOM 798 C C . GLU A 1 97 ? -8.539 -12.18 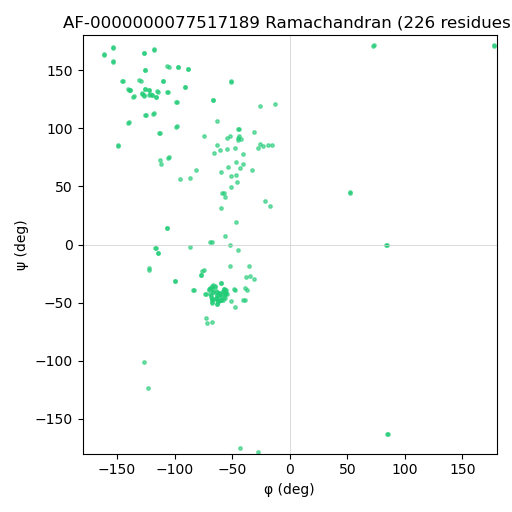3.781 1 64.62 97 GLU A C 1
ATOM 800 O O . GLU A 1 97 ? -7.355 -12.469 3.996 1 64.62 97 GLU A O 1
ATOM 805 N N . HIS A 1 98 ? -8.586 -11.359 2.701 1 82.94 98 HIS A N 1
ATOM 806 C CA . HIS A 1 98 ? -7.961 -11.453 1.385 1 82.94 98 HIS A CA 1
ATOM 807 C C . HIS A 1 98 ? -6.648 -10.68 1.338 1 82.94 98 HIS A C 1
ATOM 809 O O . HIS A 1 98 ? -6.523 -9.711 0.592 1 82.94 98 HIS A O 1
ATOM 815 N N . TYR A 1 99 ? -5.711 -11.109 2.35 1 91.56 99 TYR A N 1
ATOM 816 C CA . TYR A 1 99 ? -4.41 -10.445 2.41 1 91.56 99 TYR A CA 1
ATOM 817 C C . TYR A 1 99 ? -3.279 -11.461 2.465 1 91.56 99 TYR A C 1
ATOM 819 O O . TYR A 1 99 ? -3.367 -12.461 3.188 1 91.56 99 TYR A O 1
ATOM 827 N N . VAL A 1 100 ? -2.217 -11.164 1.791 1 94.75 100 VAL A N 1
ATOM 828 C CA . VAL A 1 100 ? -1.01 -11.977 1.889 1 94.75 100 VAL A CA 1
ATOM 829 C C . VAL A 1 100 ? 0.226 -11.094 1.765 1 94.75 100 VAL A C 1
ATOM 831 O O . VAL A 1 100 ? 0.231 -10.125 0.993 1 94.75 100 VAL A O 1
ATOM 834 N N . CYS A 1 101 ? 1.243 -11.391 2.559 1 96.06 101 CYS A N 1
ATOM 835 C CA . CYS A 1 101 ? 2.537 -10.719 2.537 1 96.06 101 CYS A CA 1
ATOM 836 C C . CYS A 1 101 ? 3.678 -11.727 2.607 1 96.06 101 CYS A C 1
ATOM 838 O O . CYS A 1 101 ? 3.697 -12.586 3.484 1 96.06 101 CYS A O 1
ATOM 840 N N . TYR A 1 102 ? 4.609 -11.617 1.66 1 97.06 102 TYR A N 1
ATOM 841 C CA . TYR A 1 102 ? 5.715 -12.562 1.608 1 97.06 102 TYR A CA 1
ATOM 842 C C . TYR A 1 102 ? 6.938 -11.945 0.942 1 97.06 102 TYR A C 1
ATOM 844 O O . TYR A 1 102 ? 6.867 -10.828 0.416 1 97.06 102 TYR A O 1
ATOM 852 N N . ILE A 1 103 ? 8.086 -12.719 1.066 1 96.75 103 ILE A N 1
ATOM 853 C CA . ILE A 1 103 ? 9.344 -12.234 0.502 1 96.75 103 ILE A CA 1
ATOM 854 C C . ILE A 1 103 ? 9.789 -13.164 -0.625 1 96.75 103 ILE A C 1
ATOM 856 O O . ILE A 1 103 ? 9.703 -14.391 -0.501 1 96.75 103 ILE A O 1
ATOM 860 N N . HIS A 1 104 ? 10.133 -12.57 -1.709 1 96.31 104 HIS A N 1
ATOM 861 C CA . HIS A 1 104 ? 10.703 -13.281 -2.846 1 96.31 104 HIS A CA 1
ATOM 862 C C . HIS A 1 104 ? 12.039 -12.672 -3.26 1 96.31 104 HIS A C 1
ATOM 864 O O . HIS A 1 104 ? 12.086 -11.555 -3.775 1 96.31 104 HIS A O 1
ATOM 870 N N . ASN A 1 105 ? 13.078 -13.43 -3.037 1 93.75 105 ASN A N 1
ATOM 871 C CA . ASN A 1 105 ? 14.422 -12.977 -3.393 1 93.75 105 ASN A CA 1
ATOM 872 C C . ASN A 1 105 ? 14.719 -11.594 -2.816 1 93.75 105 ASN A C 1
ATOM 874 O O . ASN A 1 105 ? 15.172 -10.703 -3.533 1 93.75 105 ASN A O 1
ATOM 878 N N . GLY A 1 106 ? 14.375 -11.359 -1.571 1 94.56 106 GLY A N 1
ATOM 879 C CA . GLY A 1 106 ? 14.703 -10.148 -0.829 1 94.56 106 GLY A CA 1
ATOM 880 C C . GLY A 1 106 ? 13.711 -9.023 -1.069 1 94.56 106 GLY A C 1
ATOM 881 O O . GLY A 1 106 ? 13.844 -7.945 -0.486 1 94.56 106 GLY A O 1
ATOM 882 N N . VAL A 1 107 ? 12.727 -9.273 -1.885 1 97.06 107 VAL A N 1
ATOM 883 C CA . VAL A 1 107 ? 11.711 -8.273 -2.205 1 97.06 107 VAL A CA 1
ATOM 884 C C . VAL A 1 107 ? 10.398 -8.633 -1.512 1 97.06 107 VAL A C 1
ATOM 886 O O . VAL A 1 107 ? 9.961 -9.789 -1.552 1 97.06 107 VAL A O 1
ATOM 889 N N . GLU A 1 108 ? 9.836 -7.621 -0.856 1 97.5 108 GLU A N 1
ATOM 890 C CA . GLU A 1 108 ? 8.578 -7.867 -0.152 1 97.5 108 GLU A CA 1
ATOM 891 C C . GLU A 1 108 ? 7.379 -7.578 -1.048 1 97.5 108 GLU A C 1
ATOM 893 O O . GLU A 1 108 ? 7.355 -6.566 -1.753 1 97.5 108 GLU A O 1
ATOM 898 N N . ILE A 1 109 ? 6.363 -8.492 -1.023 1 98.25 109 ILE A N 1
ATOM 899 C CA . ILE A 1 109 ? 5.16 -8.375 -1.838 1 98.25 109 ILE A CA 1
ATOM 900 C C . ILE A 1 109 ? 3.924 -8.445 -0.943 1 98.25 109 ILE A C 1
ATOM 902 O O . ILE A 1 109 ? 3.826 -9.32 -0.077 1 98.25 109 ILE A O 1
ATOM 906 N N . GLU A 1 110 ? 3.045 -7.516 -1.218 1 96.88 110 GLU A N 1
ATOM 907 C CA . GLU A 1 110 ? 1.759 -7.531 -0.528 1 96.88 110 GLU A CA 1
ATOM 908 C C . GLU A 1 110 ? 0.6 -7.508 -1.521 1 96.88 110 GLU A C 1
ATOM 910 O O . GLU A 1 110 ? 0.558 -6.66 -2.414 1 96.88 110 GLU A O 1
ATOM 915 N N . LEU A 1 111 ? -0.3 -8.461 -1.326 1 96.19 111 LEU A N 1
ATOM 916 C CA . LEU A 1 111 ? -1.541 -8.508 -2.092 1 96.19 111 LEU A CA 1
ATOM 917 C C . LEU A 1 111 ? -2.752 -8.477 -1.167 1 96.19 111 LEU A C 1
ATOM 919 O O . LEU A 1 111 ? -2.787 -9.188 -0.16 1 96.19 111 LEU A O 1
ATOM 923 N N . PHE A 1 112 ? -3.703 -7.582 -1.556 1 92.5 112 PHE A N 1
ATOM 924 C CA . PHE A 1 112 ? -4.906 -7.535 -0.732 1 92.5 112 PHE A CA 1
ATOM 925 C C . PHE A 1 112 ? -6.098 -7.043 -1.544 1 92.5 112 PHE A C 1
ATOM 927 O O . PHE A 1 112 ? -5.926 -6.418 -2.592 1 92.5 112 PHE A O 1
ATOM 934 N N . ARG A 1 113 ? -7.176 -7.395 -1.058 1 89.44 113 ARG A N 1
ATOM 935 C CA . ARG A 1 113 ? -8.406 -7.02 -1.748 1 89.44 113 ARG A CA 1
ATOM 936 C C . ARG A 1 113 ? -9.188 -5.977 -0.954 1 89.44 113 ARG A C 1
ATOM 938 O O . ARG A 1 113 ? -9.195 -6.008 0.278 1 89.44 113 ARG A O 1
ATOM 945 N N . THR A 1 114 ? -9.766 -5.016 -1.643 1 83.56 114 THR A N 1
ATOM 946 C CA . THR A 1 114 ? -10.711 -4.094 -1.023 1 83.56 114 THR A CA 1
ATOM 947 C C . THR A 1 114 ? -12.086 -4.219 -1.665 1 83.56 114 THR A C 1
ATOM 949 O O . THR A 1 114 ? -12.266 -4.969 -2.627 1 83.56 114 THR A O 1
ATOM 952 N N . LEU A 1 115 ? -13.078 -3.625 -1.032 1 72.69 115 LEU A N 1
ATOM 953 C CA . LEU A 1 115 ? -14.43 -3.666 -1.577 1 72.69 115 LEU A CA 1
ATOM 954 C C . LEU A 1 115 ? -14.609 -2.611 -2.664 1 72.69 115 LEU A C 1
ATOM 956 O O . LEU A 1 115 ? -14.023 -1.53 -2.59 1 72.69 115 LEU A O 1
ATOM 960 N N . MET B 1 1 ? 59.219 49.406 -39.875 1 26.64 1 MET B N 1
ATOM 961 C CA . MET B 1 1 ? 59.312 49.125 -38.438 1 26.64 1 MET B CA 1
ATOM 962 C C . MET B 1 1 ? 58.156 48.219 -37.969 1 26.64 1 MET B C 1
ATOM 964 O O . MET B 1 1 ? 57 48.625 -38.062 1 26.64 1 MET B O 1
ATOM 968 N N . SER B 1 2 ? 58.25 46.875 -38.25 1 27.31 2 SER B N 1
ATOM 969 C CA . SER B 1 2 ? 57.625 45.562 -38.469 1 27.31 2 SER B CA 1
ATOM 970 C C . SER B 1 2 ? 56.969 45.031 -37.219 1 27.31 2 SER B C 1
ATOM 972 O O . SER B 1 2 ? 57.656 44.812 -36.188 1 27.31 2 SER B O 1
ATOM 974 N N . GLU B 1 3 ? 55.688 45.625 -36.938 1 29.14 3 GLU B N 1
ATOM 975 C CA . GLU B 1 3 ? 54.75 45.625 -35.812 1 29.14 3 GLU B CA 1
ATOM 976 C C . GLU B 1 3 ? 54.406 44.219 -35.344 1 29.14 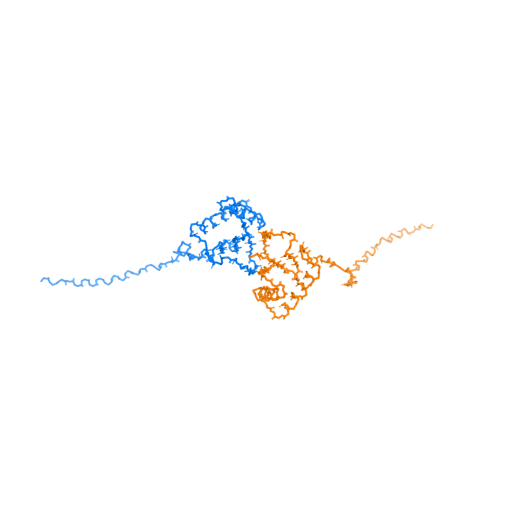3 GLU B C 1
ATOM 978 O O . GLU B 1 3 ? 54.031 43.375 -36.156 1 29.14 3 GLU B O 1
ATOM 983 N N . HIS B 1 4 ? 55.156 43.75 -34.344 1 27.75 4 HIS B N 1
ATOM 984 C CA . HIS B 1 4 ? 55.312 42.562 -33.5 1 27.75 4 HIS B CA 1
ATOM 985 C C . HIS B 1 4 ? 53.969 42.062 -33 1 27.75 4 HIS B C 1
ATOM 987 O O . HIS B 1 4 ? 53.156 42.875 -32.5 1 27.75 4 HIS B O 1
ATOM 993 N N . PHE B 1 5 ? 53.281 41.062 -33.781 1 26.8 5 PHE B N 1
ATOM 994 C CA . PHE B 1 5 ? 52.062 40.312 -33.812 1 26.8 5 PHE B CA 1
ATOM 995 C C . PHE B 1 5 ? 51.781 39.625 -32.5 1 26.8 5 PHE B C 1
ATOM 997 O O . PHE B 1 5 ? 52.375 38.562 -32.219 1 26.8 5 PHE B O 1
ATOM 1004 N N . ARG B 1 6 ? 51.906 40.531 -31.422 1 24.22 6 ARG B N 1
ATOM 1005 C CA . ARG B 1 6 ? 51.875 39.969 -30.078 1 24.22 6 ARG B CA 1
ATOM 1006 C C . ARG B 1 6 ? 50.625 39.125 -29.875 1 24.22 6 ARG B C 1
ATOM 1008 O O . ARG B 1 6 ? 49.5 39.594 -30.031 1 24.22 6 ARG B O 1
ATOM 1015 N N . GLN B 1 7 ? 50.75 37.75 -30.172 1 23.11 7 GLN B N 1
ATOM 1016 C CA . GLN B 1 7 ? 49.812 36.625 -30.172 1 23.11 7 GLN B CA 1
ATOM 1017 C C . GLN B 1 7 ? 49.156 36.469 -28.797 1 23.11 7 GLN B C 1
ATOM 1019 O O . GLN B 1 7 ? 49.75 35.938 -27.875 1 23.11 7 GLN B O 1
ATOM 1024 N N . GLU B 1 8 ? 48.75 37.625 -28.25 1 23.5 8 GLU B N 1
ATOM 1025 C CA . GLU B 1 8 ? 48.375 37.531 -26.844 1 23.5 8 GLU B CA 1
ATOM 1026 C C . GLU B 1 8 ? 47.219 36.531 -26.641 1 23.5 8 GLU B C 1
ATOM 1028 O O . GLU B 1 8 ? 46.062 36.844 -27.016 1 23.5 8 GLU B O 1
ATOM 1033 N N . ALA B 1 9 ? 47.5 35.219 -27 1 22.94 9 ALA B N 1
ATOM 1034 C CA . ALA B 1 9 ? 46.531 34.094 -27.078 1 22.94 9 ALA B CA 1
ATOM 1035 C C . ALA B 1 9 ? 45.719 34 -25.797 1 22.94 9 ALA B C 1
ATOM 1037 O O . ALA B 1 9 ? 44.531 33.719 -25.844 1 22.94 9 ALA B O 1
ATOM 1038 N N . CYS B 1 10 ? 46.438 34.031 -24.594 1 22.08 10 CYS B N 1
ATOM 1039 C CA . CYS B 1 10 ? 46.094 32.938 -23.672 1 22.08 10 CYS B CA 1
ATOM 1040 C C . CYS B 1 10 ? 44.844 33.25 -22.891 1 22.08 10 CYS B C 1
ATOM 1042 O O . CYS B 1 10 ? 44.844 34.125 -22.047 1 22.08 10 CYS B O 1
ATOM 1044 N N . LEU B 1 11 ? 43.688 33.375 -23.641 1 25.72 11 LEU B N 1
ATOM 1045 C CA . LEU B 1 11 ? 42.438 33.719 -23.031 1 25.72 11 LEU B CA 1
ATOM 1046 C C . LEU B 1 11 ? 42.188 32.938 -21.75 1 25.72 11 LEU B C 1
ATOM 1048 O O . LEU B 1 11 ? 42.219 31.719 -21.734 1 25.72 11 LEU B O 1
ATOM 1052 N N . ALA B 1 12 ? 42.656 33.562 -20.672 1 24.41 12 ALA B N 1
ATOM 1053 C CA . ALA B 1 12 ? 42.562 33.156 -19.266 1 24.41 12 ALA B CA 1
ATOM 1054 C C . ALA B 1 12 ? 41.156 32.719 -18.922 1 24.41 12 ALA B C 1
ATOM 1056 O O . ALA B 1 12 ? 40.219 33.531 -18.984 1 24.41 12 ALA B O 1
ATOM 1057 N N . PHE B 1 13 ? 40.719 31.453 -19.484 1 26.64 13 PHE B N 1
ATOM 1058 C CA . PHE B 1 13 ? 39.438 30.859 -19.219 1 26.64 13 PHE B CA 1
ATOM 1059 C C . PHE B 1 13 ? 39.156 30.797 -17.719 1 26.64 13 PHE B C 1
ATOM 1061 O O . PHE B 1 13 ? 39.781 30.016 -17 1 26.64 13 PHE B O 1
ATOM 1068 N N . ARG B 1 14 ? 39.156 32 -17.078 1 22.22 14 ARG B N 1
ATOM 1069 C CA . ARG B 1 14 ? 38.844 32.031 -15.656 1 22.22 14 ARG B CA 1
ATOM 1070 C C . ARG B 1 14 ? 37.688 31.109 -15.328 1 22.22 14 ARG B C 1
ATOM 1072 O O . ARG B 1 14 ? 36.562 31.312 -15.828 1 22.22 14 ARG B O 1
ATOM 1079 N N . ALA B 1 15 ? 37.938 29.797 -14.984 1 28.75 15 ALA B N 1
ATOM 1080 C CA . ALA B 1 15 ? 37.25 28.641 -14.414 1 28.75 15 ALA B CA 1
ATOM 1081 C C . ALA B 1 15 ? 36.438 29.016 -13.172 1 28.75 15 ALA B C 1
ATOM 1083 O O . ALA B 1 15 ? 35.938 28.141 -12.477 1 28.75 15 ALA B O 1
ATOM 1084 N N . GLU B 1 16 ? 36.094 30.297 -12.945 1 26.33 16 GLU B N 1
ATOM 1085 C CA . GLU B 1 16 ? 35.688 30.516 -11.562 1 26.33 16 GLU B CA 1
ATOM 1086 C C . GLU B 1 16 ? 34.438 29.703 -11.227 1 26.33 16 GLU B C 1
ATOM 1088 O O . GLU B 1 16 ? 33.438 29.75 -11.953 1 26.33 16 GLU B O 1
ATOM 1093 N N . PRO B 1 17 ? 34.656 28.531 -10.375 1 27.16 17 PRO B N 1
ATOM 1094 C CA . PRO B 1 17 ? 33.594 27.641 -9.891 1 27.16 17 PRO B CA 1
ATOM 1095 C C . PRO B 1 17 ? 32.406 28.391 -9.312 1 27.16 17 PRO B C 1
ATOM 1097 O O . PRO B 1 17 ? 31.25 27.938 -9.461 1 27.16 17 PRO B O 1
ATOM 1100 N N . SER B 1 18 ? 32.562 29.312 -8.336 1 30.8 18 SER B N 1
ATOM 1101 C CA . SER B 1 18 ? 32.219 29.125 -6.934 1 30.8 18 SER B CA 1
ATOM 1102 C C . SER B 1 18 ? 30.75 29.469 -6.676 1 30.8 18 SER B C 1
ATOM 1104 O O . SER B 1 18 ? 30.359 29.766 -5.539 1 30.8 18 SER B O 1
ATOM 1106 N N . ASN B 1 19 ? 29.922 29.922 -7.586 1 31.84 19 ASN B N 1
ATOM 1107 C CA . ASN B 1 19 ? 28.688 30.703 -7.465 1 31.84 19 ASN B CA 1
ATOM 1108 C C . ASN B 1 19 ? 27.609 29.938 -6.703 1 31.84 19 ASN B C 1
ATOM 1110 O O . ASN B 1 19 ? 27.094 28.922 -7.195 1 31.84 19 ASN B O 1
ATOM 1114 N N . VAL B 1 20 ? 27.484 29.922 -5.211 1 30.28 20 VAL B N 1
ATOM 1115 C CA . VAL B 1 20 ? 26.719 29.703 -3.99 1 30.28 20 VAL B CA 1
ATOM 1116 C C . VAL B 1 20 ? 25.328 30.328 -4.133 1 30.28 20 VAL B C 1
ATOM 1118 O O . VAL B 1 20 ? 24.766 30.844 -3.158 1 30.28 20 VAL B O 1
ATOM 1121 N N . THR B 1 21 ? 24.938 31.047 -5.172 1 30.89 21 THR B N 1
ATOM 1122 C CA . THR B 1 21 ? 23.781 31.922 -5.316 1 30.89 21 THR B CA 1
ATOM 1123 C C . THR B 1 21 ? 22.531 31.266 -4.723 1 30.89 21 THR B C 1
ATOM 1125 O O . THR B 1 21 ? 22.5 30.047 -4.539 1 30.89 21 THR B O 1
ATOM 1128 N N . ALA B 1 22 ? 21.219 31.906 -4.836 1 31.23 22 ALA B N 1
ATOM 1129 C CA . ALA B 1 22 ? 19.953 32.031 -4.117 1 31.23 22 ALA B CA 1
ATOM 1130 C C . ALA B 1 22 ? 19.281 30.688 -3.928 1 31.23 22 ALA B C 1
ATOM 1132 O O . ALA B 1 22 ? 18.891 30.031 -4.902 1 31.23 22 ALA B O 1
ATOM 1133 N N . TYR B 1 23 ? 19.469 29.766 -3.066 1 31.97 23 TYR B N 1
ATOM 1134 C CA . TYR B 1 23 ? 18.953 28.609 -2.332 1 31.97 23 TYR B CA 1
ATOM 1135 C C . TYR B 1 23 ? 17.453 28.719 -2.111 1 31.97 23 TYR B C 1
ATOM 1137 O O . TYR B 1 23 ? 16.844 27.859 -1.458 1 31.97 23 TYR B O 1
ATOM 1145 N N . LYS B 1 24 ? 16.641 29.828 -1.963 1 34.06 24 LYS B N 1
ATOM 1146 C CA . LYS B 1 24 ? 15.281 30.25 -1.681 1 34.06 24 LYS B CA 1
ATOM 1147 C C . LYS B 1 24 ? 14.336 29.859 -2.812 1 34.06 24 LYS B C 1
ATOM 1149 O O . LYS B 1 24 ? 13.141 29.672 -2.59 1 34.06 24 LYS B O 1
ATOM 1154 N N . GLY B 1 25 ? 14.336 30.359 -4.117 1 35.88 25 GLY B N 1
ATOM 1155 C CA . GLY B 1 25 ? 13.555 30.234 -5.336 1 35.88 25 GLY B CA 1
ATOM 1156 C C . GLY B 1 25 ? 13.414 28.797 -5.809 1 35.88 25 GLY B C 1
ATOM 1157 O O . GLY B 1 25 ? 13.039 28.562 -6.957 1 35.88 25 GLY B O 1
ATOM 1158 N N . LEU B 1 26 ? 14.305 27.844 -5.793 1 35.75 26 LEU B N 1
ATOM 1159 C CA . LEU B 1 26 ? 14.547 26.469 -6.219 1 35.75 26 LEU B CA 1
ATOM 1160 C C . LEU B 1 26 ? 13.242 25.688 -6.32 1 35.75 26 LEU B C 1
ATOM 1162 O O . LEU B 1 26 ? 12.219 26.109 -5.77 1 35.75 26 LEU B O 1
ATOM 1166 N N . LYS B 1 27 ? 13.328 24.172 -6.727 1 38.16 27 LYS B N 1
ATOM 1167 C CA . LYS B 1 27 ? 12.344 23.234 -7.266 1 38.16 27 LYS B CA 1
ATOM 1168 C C . LYS B 1 27 ? 11.094 23.188 -6.398 1 38.16 27 LYS B C 1
ATOM 1170 O O . LYS B 1 27 ? 11.164 22.828 -5.219 1 38.16 27 LYS B O 1
ATOM 1175 N N . GLU B 1 28 ? 10.383 24.109 -6.309 1 41.56 28 GLU B N 1
ATOM 1176 C CA . GLU B 1 28 ? 9.023 23.812 -5.855 1 41.56 28 GLU B CA 1
ATOM 1177 C C . GLU B 1 28 ? 8.672 22.359 -6.094 1 41.56 28 GLU B C 1
ATOM 1179 O O . GLU B 1 28 ? 8.352 21.953 -7.219 1 41.56 28 GLU B O 1
ATOM 1184 N N . GLN B 1 29 ? 9.547 21.391 -5.945 1 48 29 GLN B N 1
ATOM 1185 C CA . GLN B 1 29 ? 9.367 19.938 -5.965 1 48 29 GLN B CA 1
ATOM 1186 C C . GLN B 1 29 ? 7.902 19.562 -5.742 1 48 29 GLN B C 1
ATOM 1188 O O . GLN B 1 29 ? 7.25 20.109 -4.848 1 48 29 GLN B O 1
ATOM 1193 N N . LYS B 1 30 ? 7.23 19.562 -6.797 1 61.75 30 LYS B N 1
ATOM 1194 C CA . LYS B 1 30 ? 5.84 19.125 -6.723 1 61.75 30 LYS B CA 1
ATOM 1195 C C . LYS B 1 30 ? 5.629 18.172 -5.555 1 61.75 30 LYS B C 1
ATOM 1197 O O . LYS B 1 30 ? 6.223 17.078 -5.523 1 61.75 30 LYS B O 1
ATOM 1202 N N . ARG B 1 31 ? 5.371 18.906 -4.438 1 79.56 31 ARG B N 1
ATOM 1203 C CA . ARG B 1 31 ? 5.223 18.219 -3.16 1 79.56 31 ARG B CA 1
ATOM 1204 C C . ARG B 1 31 ? 4.492 16.891 -3.338 1 79.56 31 ARG B C 1
ATOM 1206 O O . ARG B 1 31 ? 4.816 15.898 -2.672 1 79.56 31 ARG B O 1
ATOM 1213 N N . PHE B 1 32 ? 3.672 17 -4.418 1 94 32 PHE B N 1
ATOM 1214 C CA . PHE B 1 32 ? 2.822 15.828 -4.555 1 94 32 PHE B CA 1
ATOM 1215 C C . PHE B 1 32 ? 3.123 15.086 -5.855 1 94 32 PHE B C 1
ATOM 1217 O O . PHE B 1 32 ? 3.221 15.711 -6.918 1 94 32 PHE B O 1
ATOM 1224 N N . LYS B 1 33 ? 3.369 13.852 -5.734 1 94.06 33 LYS B N 1
ATOM 1225 C CA . LYS B 1 33 ? 3.309 13 -6.914 1 94.06 33 LYS B CA 1
ATOM 1226 C C . LYS B 1 33 ? 1.878 12.875 -7.43 1 94.06 33 LYS B C 1
ATOM 1228 O O . LYS B 1 33 ? 1.636 12.977 -8.633 1 94.06 33 LYS B O 1
ATOM 1233 N N . LYS B 1 34 ? 0.923 12.57 -6.562 1 91.12 34 LYS B N 1
ATOM 1234 C CA . LYS B 1 34 ? -0.52 12.516 -6.781 1 91.12 34 LYS B CA 1
ATOM 1235 C C . LYS B 1 34 ? -1.279 13.078 -5.586 1 91.12 34 LYS B C 1
ATOM 1237 O O . LYS B 1 34 ? -0.918 12.812 -4.434 1 91.12 34 LYS B O 1
ATOM 1242 N N . ASN B 1 35 ? -2.271 13.938 -5.859 1 91.94 35 ASN B N 1
ATOM 1243 C CA . ASN B 1 35 ? -3.123 14.469 -4.797 1 91.94 35 ASN B CA 1
ATOM 1244 C C . ASN B 1 35 ? -4.578 14.562 -5.238 1 91.94 35 ASN B C 1
ATOM 1246 O O . ASN B 1 35 ? -4.934 15.422 -6.051 1 91.94 35 ASN B O 1
ATOM 1250 N N . HIS B 1 36 ? -5.359 13.648 -4.75 1 89.56 36 HIS B N 1
ATOM 1251 C CA . HIS B 1 36 ? -6.797 13.633 -5.012 1 89.56 36 HIS B CA 1
ATOM 1252 C C . HIS B 1 36 ? -7.582 14.07 -3.779 1 89.56 36 HIS B C 1
ATOM 1254 O O . HIS B 1 36 ? -8.797 13.852 -3.705 1 89.56 36 HIS B O 1
ATOM 1260 N N . LEU B 1 37 ? -6.906 14.672 -2.775 1 87.75 37 LEU B N 1
ATOM 1261 C CA . LEU B 1 37 ? -7.516 15.273 -1.593 1 87.75 37 LEU B CA 1
ATOM 1262 C C . LEU B 1 37 ? -7.672 16.781 -1.763 1 87.75 37 LEU B C 1
ATOM 1264 O O . LEU B 1 37 ? -6.945 17.391 -2.545 1 87.75 37 LEU B O 1
ATOM 1268 N N . PRO B 1 38 ? -8.695 17.328 -1.05 1 88.62 38 PRO B N 1
ATOM 1269 C CA . PRO B 1 38 ? -8.695 18.797 -1.031 1 88.62 38 PRO B CA 1
ATOM 1270 C C . PRO B 1 38 ? -7.344 19.375 -0.636 1 88.62 38 PRO B C 1
ATOM 1272 O O . PRO B 1 38 ? -6.648 18.828 0.216 1 88.62 38 PRO B O 1
ATOM 1275 N N . GLY B 1 39 ? -6.977 20.453 -1.306 1 85.12 39 GLY B N 1
ATOM 1276 C CA . GLY B 1 39 ? -5.648 21.031 -1.177 1 85.12 39 GLY B CA 1
ATOM 1277 C C . GLY B 1 39 ? -5.215 21.219 0.266 1 85.12 39 GLY B C 1
ATOM 1278 O O . GLY B 1 39 ? -4.055 20.969 0.605 1 85.12 39 GLY B O 1
ATOM 1279 N N . GLU B 1 40 ? -6.137 21.594 1.045 1 93 40 GLU B N 1
ATOM 1280 C CA . GLU B 1 40 ? -5.797 21.828 2.443 1 93 40 GLU B CA 1
ATOM 1281 C C . GLU B 1 40 ? -5.426 20.516 3.148 1 93 40 GLU B C 1
ATOM 1283 O O . GLU B 1 40 ? -4.555 20.5 4.023 1 93 40 GLU B O 1
ATOM 1288 N N . ILE B 1 41 ? -6.105 19.5 2.754 1 92.5 41 ILE B N 1
ATOM 1289 C CA . ILE B 1 41 ? -5.867 18.203 3.393 1 92.5 41 ILE B CA 1
ATOM 1290 C C . ILE B 1 41 ? -4.523 17.641 2.934 1 92.5 41 ILE B C 1
ATOM 1292 O O . ILE B 1 41 ? -3.762 17.109 3.74 1 92.5 41 ILE B O 1
ATOM 1296 N N . GLY B 1 42 ? -4.195 17.734 1.705 1 94.12 42 GLY B N 1
ATOM 1297 C CA . GLY B 1 42 ? -2.891 17.344 1.195 1 94.12 42 GLY B CA 1
ATOM 1298 C C . GLY B 1 42 ? -1.742 18.078 1.856 1 94.12 42 GLY B C 1
ATOM 1299 O O . GLY B 1 42 ? -0.722 17.469 2.191 1 94.12 42 GLY B O 1
ATOM 1300 N N . LEU B 1 43 ? -2.008 19.375 2.047 1 94.75 43 LEU B N 1
ATOM 1301 C CA . LEU B 1 43 ? -0.977 20.188 2.691 1 94.75 43 LEU B CA 1
ATOM 1302 C C . LEU B 1 43 ? -0.802 19.781 4.148 1 94.75 43 LEU B C 1
ATOM 1304 O O . LEU B 1 43 ? 0.32 19.75 4.66 1 94.75 43 LEU B O 1
ATOM 1308 N N . TYR B 1 44 ? -1.92 19.484 4.707 1 96 44 TYR B N 1
ATOM 1309 C CA . TYR B 1 44 ? -1.859 18.984 6.078 1 96 44 TYR B CA 1
ATOM 1310 C C . TYR B 1 44 ? -1.052 17.703 6.156 1 96 44 TYR B C 1
ATOM 1312 O O . TYR B 1 44 ? -0.249 17.516 7.074 1 96 44 TYR B O 1
ATOM 1320 N N . ALA B 1 45 ? -1.234 16.797 5.23 1 97.5 45 ALA B N 1
ATOM 1321 C CA . ALA B 1 45 ? -0.49 15.539 5.1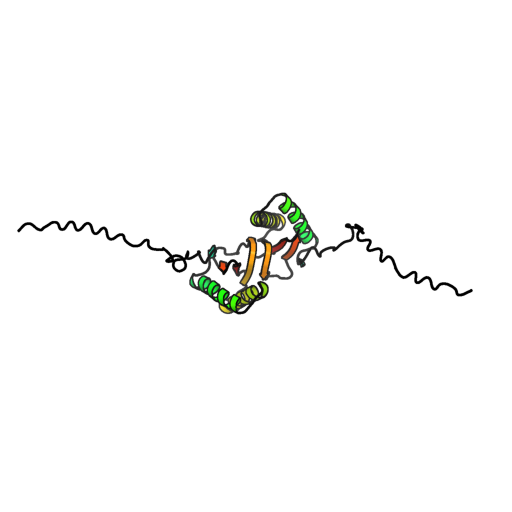91 1 97.5 45 ALA B CA 1
ATOM 1322 C C . ALA B 1 45 ? 1.014 15.789 5.156 1 97.5 45 ALA B C 1
ATOM 1324 O O . ALA B 1 45 ? 1.776 15.148 5.879 1 97.5 45 ALA B O 1
ATOM 1325 N N . VAL B 1 46 ? 1.439 16.703 4.414 1 97.25 46 VAL B N 1
ATOM 1326 C CA . VAL B 1 46 ? 2.855 17.016 4.258 1 97.25 46 VAL B CA 1
ATOM 1327 C C . VAL B 1 46 ? 3.4 17.609 5.562 1 97.25 46 VAL B C 1
ATOM 1329 O O . VAL B 1 46 ? 4.477 17.219 6.02 1 97.25 46 VAL B O 1
ATOM 1332 N N . GLU B 1 47 ? 2.654 18.484 6.062 1 97.31 47 GLU B N 1
ATOM 1333 C CA . GLU B 1 47 ? 3.068 19.094 7.324 1 97.31 47 GLU B CA 1
ATOM 1334 C C . GLU B 1 47 ? 3.189 18.062 8.43 1 97.31 47 GLU B C 1
ATOM 1336 O O . GLU B 1 47 ? 4.168 18.047 9.18 1 97.31 47 GLU B O 1
ATOM 1341 N N . LEU B 1 48 ? 2.178 17.25 8.539 1 98.25 48 LEU B N 1
ATOM 1342 C CA . LEU B 1 48 ? 2.17 16.172 9.531 1 98.25 48 LEU B CA 1
ATOM 1343 C C . LEU B 1 48 ? 3.371 15.25 9.352 1 98.25 48 LEU B C 1
ATOM 1345 O O . LEU B 1 48 ? 3.918 14.734 10.328 1 98.25 48 LEU B O 1
ATOM 1349 N N . THR B 1 49 ? 3.721 15.008 8.18 1 98.44 49 THR B N 1
ATOM 1350 C CA . THR B 1 49 ? 4.875 14.172 7.875 1 98.44 49 THR B CA 1
ATOM 1351 C C . THR B 1 49 ? 6.148 14.781 8.461 1 98.44 49 THR B C 1
ATOM 1353 O O . THR B 1 49 ? 6.977 14.062 9.031 1 98.44 49 THR B O 1
ATOM 1356 N N . GLY B 1 50 ? 6.309 16.094 8.312 1 98.12 50 GLY B N 1
ATOM 1357 C CA . GLY B 1 50 ? 7.445 16.75 8.93 1 98.12 50 GLY B CA 1
ATOM 1358 C C . GLY B 1 50 ? 7.535 16.516 10.422 1 98.12 50 GLY B C 1
ATOM 1359 O O . GLY B 1 50 ? 8.617 16.234 10.945 1 98.12 50 GLY B O 1
ATOM 1360 N N . LYS B 1 51 ? 6.387 16.578 11.055 1 98.38 51 LYS B N 1
ATOM 1361 C CA . LYS B 1 51 ? 6.32 16.312 12.484 1 98.38 51 LYS B CA 1
ATOM 1362 C C . LYS B 1 51 ? 6.684 14.867 12.789 1 98.38 51 LYS B C 1
ATOM 1364 O O . LYS B 1 51 ? 7.434 14.594 13.734 1 98.38 51 LYS B O 1
ATOM 1369 N N . ALA B 1 52 ? 6.117 13.961 12.039 1 98.69 52 ALA B N 1
ATOM 1370 C CA . ALA B 1 52 ? 6.379 12.539 12.234 1 98.69 52 ALA B CA 1
ATOM 1371 C C . ALA B 1 52 ? 7.871 12.234 12.156 1 98.69 52 ALA B C 1
ATOM 1373 O O . ALA B 1 52 ? 8.406 11.484 12.977 1 98.69 52 ALA B O 1
ATOM 1374 N N . PHE B 1 53 ? 8.578 12.875 11.25 1 97.94 53 PHE B N 1
ATOM 1375 C CA . PHE B 1 53 ? 9.992 12.594 11.039 1 97.94 53 PHE B CA 1
ATOM 1376 C C . PHE B 1 53 ? 10.836 13.211 12.148 1 97.94 53 PHE B C 1
ATOM 1378 O O . PHE B 1 53 ? 11.984 12.812 12.367 1 97.94 53 PHE B O 1
ATOM 1385 N N . GLN B 1 54 ? 10.297 14.195 12.773 1 98.25 54 GLN B N 1
ATOM 1386 C CA . GLN B 1 54 ? 10.977 14.766 13.93 1 98.25 54 GLN B CA 1
ATOM 1387 C C . GLN B 1 54 ? 10.812 13.883 15.156 1 98.25 54 GLN B C 1
ATOM 1389 O O . GLN B 1 54 ? 11.703 13.82 16 1 98.25 54 GLN B O 1
ATOM 1394 N N . LEU B 1 55 ? 9.75 13.109 15.195 1 98.38 55 LEU B N 1
ATOM 1395 C CA . LEU B 1 55 ? 9.383 12.367 16.406 1 98.38 55 LEU B CA 1
ATOM 1396 C C . LEU B 1 55 ? 9.844 10.914 16.297 1 98.38 55 LEU B C 1
ATOM 1398 O O . LEU B 1 55 ? 10.102 10.273 17.328 1 98.38 55 LEU B O 1
ATOM 1402 N N . PHE B 1 56 ? 9.883 10.359 15.07 1 98.19 56 PHE B N 1
ATOM 1403 C CA . PHE B 1 56 ? 10.086 8.922 14.906 1 98.19 56 PHE B CA 1
ATOM 1404 C C . PHE B 1 56 ? 11.25 8.648 13.961 1 98.19 56 PHE B C 1
ATOM 1406 O O . PHE B 1 56 ? 11.641 9.516 13.18 1 98.19 56 PHE B O 1
ATOM 1413 N N . ARG B 1 57 ? 11.703 7.348 14.023 1 97.25 57 ARG B N 1
ATOM 1414 C CA . ARG B 1 57 ? 12.906 7.035 13.258 1 97.25 57 ARG B CA 1
ATOM 1415 C C . ARG B 1 57 ? 12.633 5.914 12.25 1 97.25 57 ARG B C 1
ATOM 1417 O O . ARG B 1 57 ? 13.406 5.723 11.312 1 97.25 57 ARG B O 1
ATOM 1424 N N . THR B 1 58 ? 11.578 5.148 12.5 1 97.94 58 THR B N 1
ATOM 1425 C CA . THR B 1 58 ? 11.32 4.031 11.594 1 97.94 58 THR B CA 1
ATOM 1426 C C . THR B 1 58 ? 10.125 4.328 10.695 1 97.94 58 THR B C 1
ATOM 1428 O O . THR B 1 58 ? 9.227 5.082 11.078 1 97.94 58 THR B O 1
ATOM 1431 N N . TYR B 1 59 ? 10.164 3.689 9.562 1 97.94 59 TYR B N 1
ATOM 1432 C CA . TYR B 1 59 ? 9.031 3.818 8.656 1 97.94 59 TYR B CA 1
ATOM 1433 C C . TYR B 1 59 ? 7.75 3.32 9.312 1 97.94 59 TYR B C 1
ATOM 1435 O O . TYR B 1 59 ? 6.672 3.871 9.078 1 97.94 59 TYR B O 1
ATOM 1443 N N . TYR B 1 60 ? 7.895 2.346 10.125 1 97.81 60 TYR B N 1
ATOM 1444 C CA . TYR B 1 60 ? 6.723 1.795 10.797 1 97.81 60 TYR B CA 1
ATOM 1445 C C . TYR B 1 60 ? 6.066 2.836 11.695 1 97.81 60 TYR B C 1
ATOM 1447 O O . TYR B 1 60 ? 4.863 3.096 11.586 1 97.81 60 TYR B O 1
ATOM 1455 N N . GLU B 1 61 ? 6.828 3.445 12.523 1 98.31 61 GLU B N 1
ATOM 1456 C CA . GLU B 1 61 ? 6.293 4.426 13.461 1 98.31 61 GLU B CA 1
ATOM 1457 C C . GLU B 1 61 ? 5.723 5.637 12.734 1 98.31 61 GLU B C 1
ATOM 1459 O O . GLU B 1 61 ? 4.691 6.18 13.125 1 98.31 61 GLU B O 1
ATOM 1464 N N . ILE B 1 62 ? 6.363 5.984 11.688 1 98.69 62 ILE B N 1
ATOM 1465 C CA . ILE B 1 62 ? 5.918 7.129 10.898 1 98.69 62 ILE B CA 1
ATOM 1466 C C . ILE B 1 62 ? 4.582 6.805 10.234 1 98.69 62 ILE B C 1
ATOM 1468 O O . ILE B 1 62 ? 3.631 7.586 10.328 1 98.69 62 ILE B O 1
ATOM 1472 N N . ALA B 1 63 ? 4.531 5.688 9.664 1 98.62 63 ALA B N 1
ATOM 1473 C CA . ALA B 1 63 ? 3.295 5.273 9.008 1 98.62 63 ALA B CA 1
ATOM 1474 C C . ALA B 1 63 ? 2.148 5.172 10.008 1 98.62 63 ALA B C 1
ATOM 1476 O O . ALA B 1 63 ? 1.027 5.598 9.719 1 98.62 63 ALA B O 1
ATOM 1477 N N . GLN B 1 64 ? 2.461 4.625 11.133 1 98 64 GLN B N 1
ATOM 1478 C CA . GLN B 1 64 ? 1.443 4.457 12.172 1 98 64 GLN B CA 1
ATOM 1479 C C . GLN B 1 64 ? 0.921 5.809 12.648 1 98 64 GLN B C 1
ATOM 1481 O O . GLN B 1 64 ? -0.287 5.992 12.812 1 98 64 GLN B O 1
ATOM 1486 N N . PHE B 1 65 ? 1.793 6.703 12.844 1 98.62 65 PHE B N 1
ATOM 1487 C CA . PHE B 1 65 ? 1.427 8.031 13.312 1 98.62 65 PHE B CA 1
ATOM 1488 C C . PHE B 1 65 ? 0.531 8.734 12.305 1 98.62 65 PHE B C 1
ATOM 1490 O O . PHE B 1 65 ? -0.52 9.273 12.656 1 98.62 65 PHE B O 1
ATOM 1497 N N . LEU B 1 66 ? 0.945 8.711 11.039 1 98.56 66 LEU B N 1
ATOM 1498 C CA . LEU B 1 66 ? 0.197 9.375 9.977 1 98.56 66 LEU B CA 1
ATOM 1499 C C . LEU B 1 66 ? -1.185 8.75 9.805 1 98.56 66 LEU B C 1
ATOM 1501 O O . LEU B 1 66 ? -2.188 9.461 9.734 1 98.56 66 LEU B O 1
ATOM 1505 N N . LYS B 1 67 ? -1.172 7.477 9.781 1 97.19 67 LYS B N 1
ATOM 1506 C CA . LYS B 1 67 ? -2.43 6.75 9.625 1 97.19 67 LYS B CA 1
ATOM 1507 C C . LYS B 1 67 ? -3.398 7.082 10.758 1 97.19 67 LYS B C 1
ATOM 1509 O O . LYS B 1 67 ? -4.559 7.414 10.508 1 97.19 67 LYS B O 1
ATOM 1514 N N . ASN B 1 68 ? -2.951 7.051 11.977 1 97.25 68 ASN B N 1
ATOM 1515 C CA . ASN B 1 68 ? -3.789 7.277 13.148 1 97.25 68 ASN B CA 1
ATOM 1516 C C . ASN B 1 68 ? -4.305 8.711 13.195 1 97.25 68 ASN B C 1
ATOM 1518 O O . ASN B 1 68 ? -5.453 8.953 13.57 1 97.25 68 ASN B O 1
ATOM 1522 N N . GLU B 1 69 ? -3.463 9.602 12.875 1 98.25 69 GLU B N 1
ATOM 1523 C CA . GLU B 1 69 ? -3.873 11 12.875 1 98.25 69 GLU B CA 1
ATOM 1524 C C . GLU B 1 69 ? -4.965 11.258 11.844 1 98.25 69 GLU B C 1
ATOM 1526 O O . GLU B 1 69 ? -5.918 11.992 12.102 1 98.25 69 GLU B O 1
ATOM 1531 N N . PHE B 1 70 ? -4.824 10.648 10.695 1 96.81 70 PHE B N 1
ATOM 1532 C CA . PHE B 1 70 ? -5.832 10.828 9.656 1 96.81 70 PHE B CA 1
ATOM 1533 C C . PHE B 1 70 ? -7.133 10.125 10.039 1 96.81 70 PHE B C 1
ATOM 1535 O O . PHE B 1 70 ? -8.219 10.648 9.781 1 96.81 70 PHE B O 1
ATOM 1542 N N . ASP B 1 71 ? -7.004 8.961 10.641 1 94.69 71 ASP B N 1
ATOM 1543 C CA . ASP B 1 71 ? -8.195 8.297 11.172 1 94.69 71 ASP B CA 1
ATOM 1544 C C . ASP B 1 71 ? -8.938 9.195 12.156 1 94.69 71 ASP B C 1
ATOM 1546 O O . ASP B 1 71 ? -10.164 9.305 12.102 1 94.69 71 ASP B O 1
ATOM 1550 N N . ARG B 1 72 ? -8.188 9.734 12.977 1 97.25 72 ARG B N 1
ATOM 1551 C CA . ARG B 1 72 ? -8.758 10.555 14.047 1 97.25 72 ARG B CA 1
ATOM 1552 C C . ARG B 1 72 ? -9.367 11.836 13.484 1 97.25 72 ARG B C 1
ATOM 1554 O O . ARG B 1 72 ? -10.492 12.195 13.844 1 97.25 72 ARG B O 1
ATOM 1561 N N . LYS B 1 73 ? -8.742 12.469 12.609 1 96.5 73 LYS B N 1
ATOM 1562 C CA . LYS B 1 73 ? -9.125 13.805 12.156 1 96.5 73 LYS B CA 1
ATOM 1563 C C . LYS B 1 73 ? -10.211 13.734 11.094 1 96.5 73 LYS B C 1
ATOM 1565 O O . LYS B 1 73 ? -11.117 14.578 11.055 1 96.5 73 LYS B O 1
ATOM 1570 N N . TYR B 1 74 ? -10.125 12.781 10.203 1 93 74 TYR B N 1
ATOM 1571 C CA . TYR B 1 74 ? -11.016 12.797 9.055 1 93 74 TYR B CA 1
ATOM 1572 C C . TYR B 1 74 ? -11.969 11.609 9.086 1 93 74 TYR B C 1
ATOM 1574 O O . TYR B 1 74 ? -12.883 11.516 8.266 1 93 74 TYR B O 1
ATOM 1582 N N . GLY B 1 75 ? -11.758 10.719 10 1 89.75 75 GLY B N 1
ATOM 1583 C CA . GLY B 1 75 ? -12.609 9.547 10.109 1 89.75 75 GLY B CA 1
ATOM 1584 C C . GLY B 1 75 ? -12.383 8.539 9 1 89.75 75 GLY B C 1
ATOM 1585 O O . GLY B 1 75 ? -11.609 8.789 8.078 1 89.75 75 GLY B O 1
ATOM 1586 N N . GLY B 1 76 ? -13.031 7.309 9.172 1 83.56 76 GLY B N 1
ATOM 1587 C CA . GLY B 1 76 ? -12.914 6.242 8.188 1 83.56 76 GLY B CA 1
ATOM 1588 C C . GLY B 1 76 ? -11.688 5.375 8.391 1 83.56 76 GLY B C 1
ATOM 1589 O O . GLY B 1 76 ? -11.094 5.375 9.477 1 83.56 76 GLY B O 1
ATOM 1590 N N . LYS B 1 77 ? -11.391 4.645 7.285 1 87.56 77 LYS B N 1
ATOM 1591 C CA . LYS B 1 77 ? -10.258 3.727 7.367 1 87.56 77 LYS B CA 1
ATOM 1592 C C . LYS B 1 77 ? -9.117 4.18 6.457 1 87.56 77 LYS B C 1
ATOM 1594 O O . LYS B 1 77 ? -9.141 3.93 5.25 1 87.56 77 LYS B O 1
ATOM 1599 N N . TRP B 1 78 ? -8.234 4.859 7.062 1 92.12 78 TRP B N 1
ATOM 1600 C CA . TRP B 1 78 ? -7.07 5.316 6.301 1 92.12 78 TRP B CA 1
ATOM 1601 C C . TRP B 1 78 ? -5.965 4.27 6.316 1 92.12 78 TRP B C 1
ATOM 1603 O O . TRP B 1 78 ? -5.863 3.477 7.254 1 92.12 78 TRP B O 1
ATOM 1613 N N . HIS B 1 79 ? -5.164 4.23 5.297 1 93.5 79 HIS B N 1
ATOM 1614 C CA . HIS B 1 79 ? -3.975 3.404 5.125 1 93.5 79 HIS B CA 1
ATOM 1615 C C . HIS B 1 79 ? -2.754 4.254 4.789 1 93.5 79 HIS B C 1
ATOM 1617 O O . HIS B 1 79 ? -2.885 5.336 4.207 1 93.5 79 HIS B O 1
ATOM 1623 N N . CYS B 1 80 ? -1.634 3.787 5.191 1 96.88 80 CYS B N 1
ATOM 1624 C CA . CYS B 1 80 ? -0.427 4.562 4.926 1 96.88 80 CYS B CA 1
ATOM 1625 C C . CYS B 1 80 ? 0.717 3.652 4.488 1 96.88 80 CYS B C 1
ATOM 1627 O O . CYS B 1 80 ? 0.938 2.598 5.086 1 96.88 80 CYS B O 1
ATOM 1629 N N . ILE B 1 81 ? 1.419 3.992 3.447 1 97.81 81 ILE B N 1
ATOM 1630 C CA . ILE B 1 81 ? 2.637 3.34 2.979 1 97.81 81 ILE B CA 1
ATOM 1631 C C . ILE B 1 81 ? 3.793 4.336 2.992 1 97.81 81 ILE B C 1
ATOM 1633 O O . ILE B 1 81 ? 3.658 5.461 2.506 1 97.81 81 ILE B O 1
ATOM 1637 N N . VAL B 1 82 ? 4.875 3.947 3.613 1 98.62 82 VAL B N 1
ATOM 1638 C CA . VAL B 1 82 ? 6.066 4.785 3.699 1 98.62 82 VAL B CA 1
ATOM 1639 C C . VAL B 1 82 ? 7.289 3.992 3.242 1 98.62 82 VAL B C 1
ATOM 1641 O O . VAL B 1 82 ? 7.5 2.857 3.68 1 98.62 82 VAL B O 1
ATOM 1644 N N . GLY B 1 83 ? 8.047 4.594 2.344 1 98.19 83 GLY B N 1
ATOM 1645 C CA . GLY B 1 83 ? 9.266 3.906 1.944 1 98.19 83 GLY B CA 1
ATOM 1646 C C . GLY B 1 83 ? 10.039 4.637 0.861 1 98.19 83 GLY B C 1
ATOM 1647 O O . GLY B 1 83 ? 9.555 5.625 0.304 1 98.19 83 GLY B O 1
ATOM 1648 N N . ASP B 1 84 ? 11.227 4.195 0.576 1 96 84 ASP B N 1
ATOM 1649 C CA . ASP B 1 84 ? 12.039 4.891 -0.419 1 96 84 ASP B CA 1
ATOM 1650 C C . ASP B 1 84 ? 12.305 3.998 -1.629 1 96 84 ASP B C 1
ATOM 1652 O O . ASP B 1 84 ? 12.836 4.461 -2.643 1 96 84 ASP B O 1
ATOM 1656 N N . ARG B 1 85 ? 11.836 2.656 -1.64 1 96.56 85 ARG B N 1
ATOM 1657 C CA . ARG B 1 85 ? 11.992 1.763 -2.781 1 96.56 85 ARG B CA 1
ATOM 1658 C C . ARG B 1 85 ? 10.844 0.767 -2.863 1 96.56 85 ARG B C 1
ATOM 1660 O O . ARG B 1 85 ? 10.945 -0.35 -2.352 1 96.56 85 ARG B O 1
ATOM 1667 N N . PHE B 1 86 ? 9.836 1.24 -3.498 1 98 86 PHE B N 1
ATOM 1668 C CA . PHE B 1 86 ? 8.672 0.385 -3.686 1 98 86 PHE B CA 1
ATOM 1669 C C . PHE B 1 86 ? 7.793 0.907 -4.816 1 98 86 PHE B C 1
ATOM 1671 O O . PHE B 1 86 ? 7.949 2.049 -5.254 1 98 86 PHE B O 1
ATOM 1678 N N . GLU B 1 87 ? 6.957 0.069 -5.258 1 97.69 87 GLU B N 1
ATOM 1679 C CA . GLU B 1 87 ? 5.84 0.41 -6.129 1 97.69 87 GLU B CA 1
ATOM 1680 C C . GLU B 1 87 ? 4.508 -0.011 -5.512 1 97.69 87 GLU B C 1
ATOM 1682 O O . GLU B 1 87 ? 4.367 -1.143 -5.039 1 97.69 87 GLU B O 1
ATOM 1687 N N . SER B 1 88 ? 3.594 0.899 -5.465 1 96.62 88 SER B N 1
ATOM 1688 C CA . SER B 1 88 ? 2.264 0.627 -4.934 1 96.62 88 SER B CA 1
ATOM 1689 C C . SER B 1 88 ? 1.19 0.822 -6 1 96.62 88 SER B C 1
ATOM 1691 O O . SER B 1 88 ? 1.034 1.92 -6.535 1 96.62 88 SER B O 1
ATOM 1693 N N . LEU B 1 89 ? 0.542 -0.24 -6.391 1 94.56 89 LEU B N 1
ATOM 1694 C CA . LEU B 1 89 ? -0.626 -0.152 -7.262 1 94.56 89 LEU B CA 1
ATOM 1695 C C . LEU B 1 89 ? -1.908 -0.42 -6.48 1 94.56 89 LEU B C 1
ATOM 1697 O O . LEU B 1 89 ? -2.432 -1.536 -6.5 1 94.56 89 LEU B O 1
ATOM 1701 N N . VAL B 1 90 ? -2.254 0.6 -5.707 1 90.12 90 VAL B N 1
ATOM 1702 C CA . VAL B 1 90 ? -3.49 0.595 -4.934 1 90.12 90 VAL B CA 1
ATOM 1703 C C . VAL B 1 90 ? -4.57 1.372 -5.684 1 90.12 90 VAL B C 1
ATOM 1705 O O . VAL B 1 90 ? -4.336 2.492 -6.137 1 90.12 90 VAL B O 1
ATOM 1708 N N . ASP B 1 91 ? -5.719 0.72 -5.977 1 78.38 91 ASP B N 1
ATOM 1709 C CA . ASP B 1 91 ? -6.832 1.392 -6.641 1 78.38 91 ASP B CA 1
ATOM 1710 C C . ASP B 1 91 ? -7.891 1.832 -5.637 1 78.38 91 ASP B C 1
ATOM 1712 O O . ASP B 1 91 ? -8.664 1.009 -5.141 1 78.38 91 ASP B O 1
ATOM 1716 N N . PRO B 1 92 ? -7.816 3.102 -5.355 1 65.25 92 PRO B N 1
ATOM 1717 C CA . PRO B 1 92 ? -8.852 3.557 -4.426 1 65.25 92 PRO B CA 1
ATOM 1718 C C . PRO B 1 92 ? -10.258 3.486 -5.023 1 65.25 92 PRO B C 1
ATOM 1720 O O . PRO B 1 92 ? -10.422 3.633 -6.238 1 65.25 92 PRO B O 1
ATOM 1723 N N . THR B 1 93 ? -11.234 2.797 -4.422 1 59 93 THR B N 1
ATOM 1724 C CA . THR B 1 93 ? -12.602 2.58 -4.887 1 59 93 THR B CA 1
ATOM 1725 C C . THR B 1 93 ? -13.156 3.842 -5.543 1 59 93 THR B C 1
ATOM 1727 O O . THR B 1 93 ? -13.828 3.77 -6.57 1 59 93 THR B O 1
ATOM 1730 N N . TYR B 1 94 ? -13.047 4.938 -4.996 1 55.06 94 TYR B N 1
ATOM 1731 C CA . TYR B 1 94 ? -13.508 6.195 -5.582 1 55.06 94 TYR B CA 1
ATOM 1732 C C . TYR B 1 94 ? -12.328 7.102 -5.918 1 55.06 94 TYR B C 1
ATOM 1734 O O . TYR B 1 94 ? -11.922 7.926 -5.098 1 55.06 94 TYR B O 1
ATOM 1742 N N . PRO B 1 95 ? -11.453 6.758 -7.09 1 54.56 95 PRO B N 1
ATOM 1743 C CA . PRO B 1 95 ? -10.18 7.328 -7.535 1 54.56 95 PRO B CA 1
ATOM 1744 C C . PRO B 1 95 ? -10.109 8.844 -7.336 1 54.56 95 PRO B C 1
ATOM 1746 O O . PRO B 1 95 ? -9.023 9.391 -7.16 1 54.56 95 PRO B O 1
ATOM 1749 N N . SER B 1 96 ? -11.258 9.383 -7.617 1 51.91 96 SER B N 1
ATOM 1750 C CA . SER B 1 96 ? -11.359 10.836 -7.477 1 51.91 96 SER B CA 1
ATOM 1751 C C . SER B 1 96 ? -11.258 11.258 -6.016 1 51.91 96 SER B C 1
ATOM 1753 O O . SER B 1 96 ? -11.18 12.445 -5.711 1 51.91 96 SER B O 1
ATOM 1755 N N . GLU B 1 97 ? -11.055 10.195 -5.246 1 65.38 97 GLU B N 1
ATOM 1756 C CA . GLU B 1 97 ? -11.273 10.766 -3.92 1 65.38 97 GLU B CA 1
ATOM 1757 C C . GLU B 1 97 ? -10.055 10.555 -3.021 1 65.38 97 GLU B C 1
ATOM 1759 O O . GLU B 1 97 ? -8.93 10.445 -3.508 1 65.38 97 GLU B O 1
ATOM 1764 N N . HIS B 1 98 ? -9.914 9.961 -1.807 1 82.38 98 HIS B N 1
ATOM 1765 C CA . HIS B 1 98 ? -9.18 10.18 -0.567 1 82.38 98 HIS B CA 1
ATOM 1766 C C . HIS B 1 98 ? -7.789 9.555 -0.637 1 82.38 98 HIS B C 1
ATOM 1768 O O . HIS B 1 98 ? -7.484 8.625 0.109 1 82.38 98 HIS B O 1
ATOM 1774 N N . TYR B 1 99 ? -7.008 10.07 -1.769 1 91.38 99 TYR B N 1
ATOM 1775 C CA . TYR B 1 99 ? -5.656 9.547 -1.946 1 91.38 99 TYR B CA 1
ATOM 1776 C C . TYR B 1 99 ? -4.648 10.68 -2.098 1 91.38 99 TYR B C 1
ATOM 1778 O O . TYR B 1 99 ? -4.902 11.656 -2.809 1 91.38 99 TYR B O 1
ATOM 1786 N N . VAL B 1 100 ? -3.514 10.523 -1.524 1 94.69 100 VAL B N 1
ATOM 1787 C CA . VAL B 1 100 ? -2.41 11.453 -1.728 1 94.69 100 VAL B CA 1
ATOM 1788 C C . VAL B 1 100 ? -1.084 10.695 -1.716 1 94.69 100 VAL B C 1
ATOM 1790 O O . VAL B 1 100 ? -0.912 9.75 -0.95 1 94.69 100 VAL B O 1
ATOM 1793 N N . CYS B 1 101 ? -0.154 11.086 -2.588 1 96.12 101 CYS B N 1
ATOM 1794 C CA . CYS B 1 101 ? 1.2 10.547 -2.68 1 96.12 101 CYS B CA 1
ATOM 1795 C C . CYS B 1 101 ? 2.219 11.672 -2.846 1 96.12 101 CYS B C 1
ATOM 1797 O O . CYS B 1 101 ? 2.072 12.523 -3.723 1 96.12 101 CYS B O 1
ATOM 1799 N N . TYR B 1 102 ? 3.232 11.68 -1.985 1 97.19 102 TYR B N 1
ATOM 1800 C CA . TYR B 1 102 ? 4.234 12.742 -2.031 1 97.19 102 TYR B CA 1
ATOM 1801 C C . TYR B 1 102 ? 5.566 12.258 -1.475 1 97.19 102 TYR B C 1
ATOM 1803 O O . TYR B 1 102 ? 5.656 11.148 -0.944 1 97.19 102 TYR B O 1
ATOM 1811 N N . ILE B 1 103 ? 6.617 13.133 -1.702 1 96.88 103 ILE B N 1
ATOM 1812 C CA . ILE B 1 103 ? 7.965 12.789 -1.25 1 96.88 103 ILE B CA 1
ATOM 1813 C C . ILE B 1 103 ? 8.406 13.773 -0.165 1 96.88 103 ILE B C 1
ATOM 1815 O O . ILE B 1 103 ? 8.18 14.977 -0.279 1 96.88 103 ILE B O 1
ATOM 1819 N N . HIS B 1 104 ? 8.891 13.211 0.89 1 96.5 104 HIS B N 1
ATOM 1820 C CA . HIS B 1 104 ? 9.484 13.992 1.974 1 96.5 104 HIS B CA 1
ATOM 1821 C C . HIS B 1 104 ? 10.898 13.523 2.275 1 96.5 104 HIS B C 1
ATOM 1823 O O . HIS B 1 104 ? 11.102 12.422 2.785 1 96.5 104 HIS B O 1
ATOM 1829 N N . ASN B 1 105 ? 11.836 14.375 1.96 1 93.94 105 ASN B N 1
ATOM 1830 C CA . ASN B 1 105 ? 13.242 14.07 2.203 1 93.94 105 ASN B CA 1
ATOM 1831 C C . ASN B 1 105 ? 13.633 12.719 1.604 1 93.94 105 ASN B C 1
ATOM 1833 O O . ASN B 1 105 ? 14.234 11.891 2.279 1 93.94 105 ASN B O 1
ATOM 1837 N N . GLY B 1 106 ? 13.219 12.453 0.388 1 94.69 106 GLY B N 1
ATOM 1838 C CA . GLY B 1 106 ? 13.602 11.273 -0.378 1 94.69 106 GLY B CA 1
ATOM 1839 C C . GLY B 1 106 ? 12.758 10.055 -0.057 1 94.69 106 GLY B C 1
ATOM 1840 O O . GLY B 1 106 ? 12.945 8.992 -0.65 1 94.69 106 GLY B O 1
ATOM 1841 N N . VAL B 1 107 ? 11.828 10.219 0.852 1 97.19 107 VAL B N 1
ATOM 1842 C CA . VAL B 1 107 ? 10.945 9.125 1.254 1 97.19 107 VAL B CA 1
ATOM 1843 C C . VAL B 1 107 ? 9.555 9.344 0.669 1 97.19 107 VAL B C 1
ATOM 1845 O O . VAL B 1 107 ? 9.008 10.445 0.744 1 97.19 107 VAL B O 1
ATOM 1848 N N . GLU B 1 108 ? 9.039 8.266 0.05 1 97.5 108 GLU B N 1
ATOM 1849 C CA . GLU B 1 108 ? 7.711 8.375 -0.546 1 97.5 108 GLU B CA 1
ATOM 1850 C C . GLU B 1 108 ? 6.625 7.965 0.447 1 97.5 108 GLU B C 1
ATOM 1852 O O . GLU B 1 108 ? 6.766 6.961 1.148 1 97.5 108 GLU B O 1
ATOM 1857 N N . ILE B 1 109 ? 5.527 8.773 0.51 1 98.25 109 ILE B N 1
ATOM 1858 C CA . ILE B 1 109 ? 4.41 8.531 1.423 1 98.25 109 ILE B CA 1
ATOM 1859 C C . ILE B 1 109 ? 3.105 8.469 0.635 1 98.25 109 ILE B C 1
ATOM 1861 O O . ILE B 1 109 ? 2.846 9.312 -0.222 1 98.25 109 ILE B O 1
ATOM 1865 N N . GLU B 1 110 ? 2.35 7.434 0.988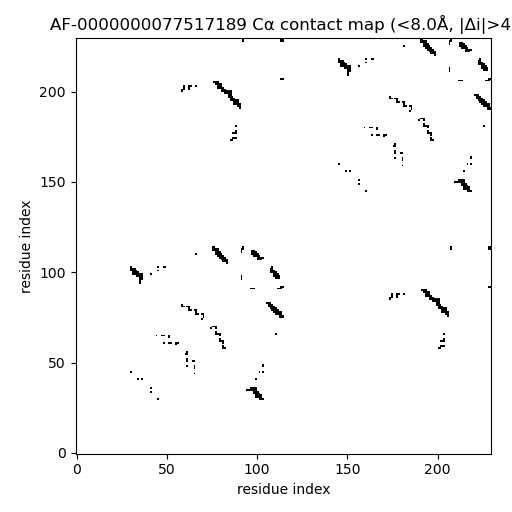 1 96.81 110 GLU B N 1
ATOM 1866 C CA . GLU B 1 110 ? 1.018 7.305 0.406 1 96.81 110 GLU B CA 1
ATOM 1867 C C . GLU B 1 110 ? -0.046 7.164 1.491 1 96.81 110 GLU B C 1
ATOM 1869 O O . GLU B 1 110 ? 0.076 6.32 2.383 1 96.81 110 GLU B O 1
ATOM 1874 N N . LEU B 1 111 ? -1.052 8.023 1.385 1 96.19 111 LEU B N 1
ATOM 1875 C CA . LEU B 1 111 ? -2.221 7.941 2.254 1 96.19 111 LEU B CA 1
ATOM 1876 C C . LEU B 1 111 ? -3.498 7.781 1.437 1 96.19 111 LEU B C 1
ATOM 1878 O O . LEU B 1 111 ? -3.691 8.484 0.439 1 96.19 111 LEU B O 1
ATOM 1882 N N . PHE B 1 112 ? -4.309 6.789 1.905 1 92.38 112 PHE B N 1
ATOM 1883 C CA . PHE B 1 112 ? -5.566 6.613 1.188 1 92.38 112 PHE B CA 1
ATOM 1884 C C . PHE B 1 112 ? -6.629 6.004 2.096 1 92.38 112 PHE B C 1
ATOM 1886 O O . PHE B 1 112 ? -6.305 5.398 3.121 1 92.38 112 PHE B O 1
ATOM 1893 N N . ARG B 1 113 ? -7.777 6.242 1.711 1 89.25 113 ARG B N 1
ATOM 1894 C CA . ARG B 1 113 ? -8.898 5.738 2.498 1 89.25 113 ARG B CA 1
ATOM 1895 C C . ARG B 1 113 ? -9.625 4.617 1.765 1 89.25 113 ARG B C 1
ATOM 1897 O O . ARG B 1 113 ? -9.742 4.641 0.538 1 89.25 113 ARG B O 1
ATOM 1904 N N . THR B 1 114 ? -10.039 3.605 2.498 1 83.38 114 THR B N 1
ATOM 1905 C CA . THR B 1 114 ? -10.93 2.584 1.955 1 83.38 114 THR B CA 1
ATOM 1906 C C . THR B 1 114 ? -12.258 2.566 2.709 1 83.38 114 THR B C 1
ATOM 1908 O O . THR B 1 114 ? -12.43 3.289 3.691 1 83.38 114 THR B O 1
ATOM 1911 N N . LEU B 1 115 ? -13.219 1.872 2.166 1 72.44 115 LEU B N 1
ATOM 1912 C CA . LEU B 1 115 ? -14.516 1.767 2.824 1 72.44 115 LEU B CA 1
ATOM 1913 C C . LEU B 1 115 ? -14.492 0.682 3.896 1 72.44 115 LEU B C 1
ATOM 1915 O O . LEU B 1 115 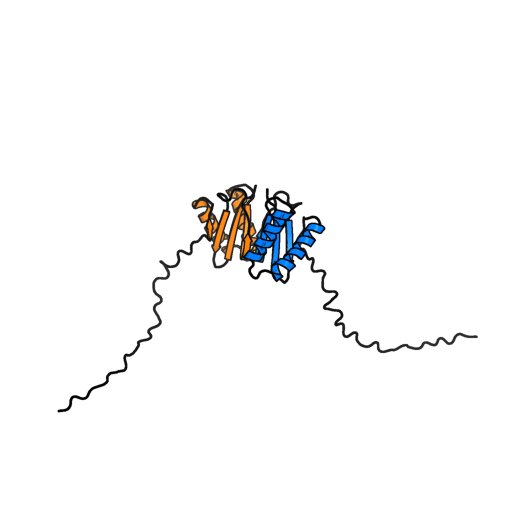? -13.82 -0.336 3.742 1 72.44 115 LEU B O 1
#

InterPro domains:
  IPR001372 Dynein light chain, type 1/2 [PF01221] (32-114)
  IPR001372 Dynein light chain, type 1/2 [PTHR11886] (31-112)
  IPR001372 Dynein light chain, type 1/2 [SM01375] (25-114)
  IPR037177 Dynein light chain superfamily [G3DSA:3.30.740.10] (18-114)
  IPR037177 Dynein light chain superfamily [SSF54648] (31-114)

Organism: NCBI:txid2777116

Nearest PDB structures (foldseek):
  2pg1-assembly3_C  TM=9.630E-01  e=3.558E-08  Drosophila melanogaster
  7cnu-assembly2_B  TM=9.552E-01  e=5.593E-08  Homo sapiens
  3rjs-assembly1_A-2  TM=9.476E-01  e=4.608E-08  Toxoplasma gondii
  8j07-assembly1_a3  TM=9.583E-01  e=1.909E-07  Homo sapiens
  1pwk-assembly1_A  TM=8.359E-01  e=1.192E-05  Rattus norvegicus

pLDDT: mean 75.73, std 28.89, range [21.58, 98.69]

Secondary structure (DSSP, 8-state):
--------------------TTSSS-----SEEEE-S-HHHHHHHHHHHHHHHHH--SHHHHHHHHHHHHHHHH-SEEEEEEEEEEEEE---SSTTSSEEEEEETTEEEEEEEE-/----------------------SSSS----SEEEE-S-HHHHHHHHHHHHHHHHH--SHHHHHHHHHHHHHHHH-SEEEEEEEEEEEEE---SSTTSSEEEEEETTEEEEEEEE-

Sequence (230 aa):
MSEHFRQEACLAFRAEPSNVTAYKGLKEQKRFKKNHLPGEIGLYAVELTGKAFQLFRTYYEIAQFLKNEFDRKYGGKWHCIVGDRFESLVDPTYPSEHYVCYIHNGVEIELFRTLMSEHFRQEACLAFRAEPSNVTAYKGLKEQKRFKKNHLPGEIGLYAVELTGKAFQLFRTYYEIAQFLKNEFDRKYGGKWHCIVGDRFESLVDPTYPSEHYVCYIHNGVEIELFRTL

Solvent-accessible surface area (backbone atoms only — not comparable to full-atom values): 13483 Å² total; per-residue (Å²): 140,79,78,76,74,74,70,71,74,75,62,73,76,71,75,75,77,78,74,76,77,59,80,79,72,52,71,79,56,64,57,47,77,41,72,37,40,62,68,69,57,51,50,46,51,53,52,51,47,57,53,35,59,74,75,40,87,46,49,57,56,33,27,52,50,55,25,50,49,44,26,69,74,71,47,76,46,44,23,18,36,23,31,69,40,68,31,75,52,71,74,51,78,61,67,77,29,59,34,38,27,29,60,57,95,78,31,36,39,36,40,34,46,54,123,139,86,81,76,78,73,74,80,65,81,72,76,75,77,72,80,77,81,84,81,70,86,84,82,82,62,80,75,58,66,57,49,78,42,72,40,40,62,68,68,56,51,50,46,53,54,54,52,46,56,52,36,58,74,74,39,90,45,50,56,56,32,28,50,50,54,26,50,50,44,26,69,74,69,48,74,46,45,24,18,36,23,32,68,39,67,31,74,53,69,72,52,79,58,66,78,32,61,31,38,29,28,60,57,96,78,30,38,38,36,40,34,46,53,122

Radius of gyration: 29.71 Å; Cα contacts (8 Å, |Δi|>4): 332; chains: 2; bounding box: 74×121×65 Å